Protein 5ELG (pdb70)

GO terms:
  GO:0004364 glutathione transferase activity (F, EXP)
  GO:0005739 mitochondrion (C, IDA)
  GO:0005777 peroxisome (C, IDA)
  GO:0005829 cytosol (C, IDA)
  GO:0009610 response to symbiotic fungus (P, IEP)
  GO:0009753 response to jasmonic acid (P, IEP)
  GO:0045174 glutathione dehydrogenase (ascorbate) activity (F, IDA)
  GO:0010043 response to zinc ion (P, IEP)
  GO:0010193 response to ozone (P, IEP)
  GO:0010731 protein glutathionylation (P, IDA)
  GO:0140547 acquisition of seed longevity (P, IGI)
  GO:0019852 L-ascorbic acid metabolic process (P, IGI)
  GO:0080151 positive regulation of salicylic acid mediated signaling pathway (P, IGI)
  GO:0070301 cellular response to hydrogen peroxide (P, IGI)
  GO:0005507 copper ion binding (F, HDA)
  GO:0048046 apoplast (C, HDA)
  GO:0000325 plant-type vacuole (C, HDA)
  GO:0005634 nucleus (C, HDA)
  GO:0005829 cytosol (C, HDA)
  GO:0005886 plasma membrane (C, HDA)

Solvent-accessible surface area: 10756 Å² total; per-residue (Å²): 131,17,36,0,0,0,19,3,3,61,80,16,72,117,77,44,2,8,16,14,82,2,8,34,0,2,0,5,0,30,40,11,103,32,124,42,141,76,54,62,2,48,60,106,107,72,45,118,110,0,68,102,46,0,123,136,5,113,18,5,0,0,52,12,109,128,54,57,28,52,76,7,89,68,0,14,33,49,0,42,144,111,72,78,115,68,92,8,158,13,60,93,148,34,54,82,29,14,75,86,1,42,47,27,0,9,82,18,3,92,22,161,80,119,140,74,41,9,77,125,39,0,48,70,39,0,72,58,1,9,64,18,19,124,75,79,128,37,72,19,1,36,10,123,172,17,6,31,9,0,1,25,6,0,0,40,0,7,7,1,80,11,0,0,32,99,58,75,110,32,80,6,44,137,89,14,70,70,0,40,91,4,8,148,39,0,32,68,31,120,8,0,95,149,4,71,7,78,93,119,21,0,46,30,2,29,54,87,113,30,97,145

Nearest PDB structures (foldseek):
  5elg-assembly1_A  TM=1.005E+00  e=3.131E-38  Arabidopsis thaliana
  5d9x-assembly1_A  TM=9.791E-01  e=3.674E-27  Oryza sativa Japonica Group
  5evo-assembly1_A  TM=9.731E-01  e=2.153E-27  Cenchrus americanus
  5d9v-assembly1_A  TM=9.770E-01  e=1.128E-26  Oryza sativa Japonica Group
  5lol-assembly1_A  TM=9.601E-01  e=7.763E-27  Arabidopsis thaliana

InterPro domains:
  IPR004045 Glutathione S-transferase, N-terminal [PF13409] (20-82)
  IPR004045 Glutathione S-transferase, N-terminal [PS50404] (10-88)
  IPR010987 Glutathione S-transferase, C-terminal-like [PS50405] (66-213)
  IPR036249 Thioredoxin-like superfamily [SSF52833] (18-87)
  IPR036282 Glutathione S-transferase, C-terminal domain superfamily [SSF47616] (83-211)
  IPR040079 Glutathione transferase family [SFLDS00019] (19-187)
  IPR044627 Dehydroascorbate reductases DHAR1/2/3/4 [PTHR44420] (1-210)

Foldseek 3Di:
DKEKEAEAFQVGQVHHFQDLLQQLLLLLCVLLPHDYHYDHAHLVDGDPVQCVQVVVSDDIWMQDPNHIHDDSVVSSVVCCVVRVPPHQAAPPVQLCQLVCLLVLLLCVLQDPDPVPCSVVVNLVSLVSNLVQQVPDADPHSRHDDHHSSLSSCLSSVVLSALSCCVRPVDDDDVVSVSVVSSNVVSCPPPSNVVRDDPSVRSCSVCVVPNHD

CATH classification: 3.40.30.10 (+1 more: 1.20.1050.10)

B-factor: mean 44.18, std 11.39, range [28.19, 95.03]

Radius of gyration: 17.22 Å; Cα contacts (8 Å, |Δi|>4): 314; chains: 1; bounding box: 42×50×27 Å

Structure (mmCIF, N/CA/C/O backbone):
data_5ELG
#
_entry.id   5ELG
#
_cell.length_a   63.920
_cell.length_b   63.920
_cell.length_c   266.260
_cell.angle_alpha   90.00
_cell.angle_beta   90.00
_cell.angle_gamma   120.00
#
_symmetry.space_group_name_H-M   'P 65 2 2'
#
loop_
_entity.id
_entity.type
_entity.pdbx_description
1 polymer 'Glutathione S-transferase DHAR1, mitochondrial'
2 non-polymer GLYCEROL
3 non-polymer GLUTATHIONE
4 water water
#
loop_
_atom_site.group_PDB
_atom_site.id
_atom_site.type_symbol
_atom_site.label_atom_id
_atom_site.label_alt_id
_atom_site.label_comp_id
_atom_site.label_asym_id
_atom_site.label_entity_id
_atom_site.label_seq_id
_atom_site.pdbx_PDB_ins_code
_atom_site.Cartn_x
_atom_site.Cartn_y
_atom_site.Cartn_z
_atom_site.occupancy
_atom_site.B_iso_or_equiv
_atom_site.auth_seq_id
_atom_site.auth_comp_id
_atom_site.auth_asym_id
_atom_site.auth_atom_id
_atom_site.pdbx_PDB_model_num
ATOM 1 N N . ALA A 1 2 ? -31.589 -6.978 -12.364 1.00 68.85 2 ALA A N 1
ATOM 2 C CA . ALA A 1 2 ? -30.930 -6.517 -11.090 1.00 62.80 2 ALA A CA 1
ATOM 3 C C . ALA A 1 2 ? -30.246 -5.173 -11.366 1.00 52.34 2 ALA A C 1
ATOM 4 O O . ALA A 1 2 ? -29.171 -5.146 -11.963 1.00 54.74 2 ALA A O 1
ATOM 6 N N . LEU A 1 3 ? -30.867 -4.070 -10.967 1.00 50.21 3 LEU A N 1
ATOM 7 C CA . LEU A 1 3 ? -30.357 -2.731 -11.389 1.00 46.53 3 LEU A CA 1
ATOM 8 C C . LEU A 1 3 ? -29.099 -2.437 -10.612 1.00 47.27 3 LEU A C 1
ATOM 9 O O . LEU A 1 3 ? -28.999 -2.804 -9.437 1.00 45.16 3 LEU A O 1
ATOM 14 N N . GLU A 1 4 ? -28.127 -1.817 -11.265 1.00 41.69 4 GLU A N 1
ATOM 15 C CA . GLU A 1 4 ? -26.907 -1.432 -10.615 1.00 42.05 4 GLU A CA 1
ATOM 16 C C . GLU A 1 4 ? -26.572 -0.015 -11.101 1.00 42.48 4 GLU A C 1
ATOM 17 O O . GLU A 1 4 ? -26.840 0.332 -12.270 1.00 42.29 4 GLU A O 1
ATOM 23 N N . ILE A 1 5 ? -26.000 0.784 -10.221 1.00 39.39 5 ILE A N 1
ATOM 24 C CA . ILE A 1 5 ? -25.647 2.161 -10.582 1.00 39.35 5 ILE A CA 1
ATOM 25 C C . ILE A 1 5 ? -24.233 2.480 -10.125 1.00 40.80 5 ILE A C 1
ATOM 26 O O . ILE A 1 5 ? -23.878 2.208 -8.982 1.00 40.98 5 ILE A O 1
ATOM 31 N N . CYS A 1 6 ? -23.416 3.037 -11.033 1.00 40.66 6 CYS A N 1
ATOM 32 C CA . CYS A 1 6 ? -22.102 3.530 -10.650 1.00 41.47 6 CYS A CA 1
ATOM 33 C C . CYS A 1 6 ? -22.232 5.050 -10.323 1.00 38.02 6 CYS A C 1
ATOM 34 O O . CYS A 1 6 ? -22.791 5.790 -11.119 1.00 36.96 6 CYS A O 1
ATOM 37 N N . VAL A 1 7 ? -21.701 5.455 -9.173 1.00 37.94 7 VAL A N 1
ATOM 38 C CA . VAL A 1 7 ? -21.729 6.812 -8.710 1.00 39.38 7 VAL A CA 1
ATOM 39 C C . VAL A 1 7 ? -20.345 7.237 -8.229 1.00 39.09 7 VAL A C 1
ATOM 40 O O . VAL A 1 7 ? -19.439 6.420 -8.116 1.00 39.62 7 VAL A O 1
ATOM 44 N N . LYS A 1 8 ? -20.172 8.525 -7.974 1.00 37.56 8 LYS A N 1
ATOM 45 C CA . LYS A 1 8 ? -18.862 9.018 -7.505 1.00 37.74 8 LYS A CA 1
ATOM 46 C C . LYS A 1 8 ? -18.614 8.665 -6.054 1.00 39.77 8 LYS A C 1
ATOM 47 O O . LYS A 1 8 ? -19.469 8.951 -5.221 1.00 37.98 8 LYS A O 1
ATOM 53 N N . ALA A 1 9 ? -17.451 8.060 -5.745 1.00 37.01 9 ALA A N 1
ATOM 54 C CA . ALA A 1 9 ? -17.033 7.873 -4.339 1.00 39.80 9 ALA A CA 1
ATOM 55 C C . ALA A 1 9 ? -16.538 9.188 -3.768 1.00 39.85 9 ALA A C 1
ATOM 56 O O . ALA A 1 9 ? -16.052 10.033 -4.494 1.00 40.14 9 ALA A O 1
ATOM 58 N N . ALA A 1 10 ? -16.632 9.332 -2.455 1.00 39.06 10 ALA A N 1
ATOM 59 C CA . ALA A 1 10 ? -16.200 10.550 -1.787 1.00 39.97 10 ALA A CA 1
ATOM 60 C C . ALA A 1 10 ? -14.689 10.793 -1.856 1.00 41.96 10 ALA A C 1
ATOM 61 O O . ALA A 1 10 ? -13.888 9.867 -1.678 1.00 41.39 10 ALA A O 1
ATOM 63 N N . VAL A 1 11 ? -14.325 12.053 -2.101 1.00 40.74 11 VAL A N 1
ATOM 64 C CA . VAL A 1 11 ? -12.928 12.455 -2.198 1.00 42.33 11 VAL A CA 1
ATOM 65 C C . VAL A 1 11 ? -12.366 12.319 -0.802 1.00 45.86 11 VAL A C 1
ATOM 66 O O . VAL A 1 11 ? -12.898 12.883 0.159 1.00 42.36 11 VAL A O 1
ATOM 70 N N . GLY A 1 12 ? -11.325 11.493 -0.673 1.00 46.74 12 GLY A N 1
ATOM 71 C CA . GLY A 1 12 ? -10.724 11.266 0.622 1.00 49.86 12 GLY A CA 1
ATOM 72 C C . GLY A 1 12 ? -11.345 10.122 1.399 1.00 52.12 12 GLY A C 1
ATOM 73 O O . GLY A 1 12 ? -10.808 9.737 2.427 1.00 50.95 12 GLY A O 1
ATOM 74 N N . ALA A 1 13 ? -12.420 9.513 0.900 1.00 49.01 13 ALA A N 1
ATOM 75 C CA . ALA A 1 13 ? -13.074 8.420 1.623 1.00 51.56 13 ALA A CA 1
ATOM 76 C C . ALA A 1 13 ? -13.830 7.568 0.634 1.00 50.84 13 ALA A C 1
ATOM 77 O O . ALA A 1 13 ? -15.057 7.667 0.538 1.00 50.49 13 ALA A O 1
ATOM 79 N N . PRO A 1 14 ? -13.110 6.726 -0.117 1.00 50.47 14 PRO A N 1
ATOM 80 C CA . PRO A 1 14 ? -13.746 6.077 -1.270 1.00 50.69 14 PRO A CA 1
ATOM 81 C C . PRO A 1 14 ? -14.755 4.957 -0.930 1.00 50.06 14 PRO A C 1
ATOM 82 O O . PRO A 1 14 ? -15.359 4.404 -1.830 1.00 50.64 14 PRO A O 1
ATOM 86 N N . ASP A 1 15 ? -14.931 4.649 0.352 1.00 47.79 15 ASP A N 1
ATOM 87 C CA . ASP A 1 15 ? -15.985 3.747 0.797 1.00 49.84 15 ASP A CA 1
ATOM 88 C C . ASP A 1 15 ? -17.268 4.483 1.222 1.00 49.01 15 ASP A C 1
ATOM 89 O O . ASP A 1 15 ? -18.203 3.842 1.670 1.00 47.80 15 ASP A O 1
ATOM 94 N N . HIS A 1 16 ? -17.318 5.801 1.010 1.00 46.50 16 HIS A N 1
ATOM 95 C CA . HIS A 1 16 ? -18.499 6.627 1.259 1.00 46.01 16 HIS A CA 1
ATOM 96 C C . HIS A 1 16 ? -19.006 7.260 -0.036 1.00 44.51 16 HIS A C 1
ATOM 97 O O . HIS A 1 16 ? -18.242 7.462 -0.985 1.00 42.07 16 HIS A O 1
ATOM 104 N N . LEU A 1 17 ? -20.288 7.597 -0.054 1.00 41.46 17 LEU A N 1
ATOM 105 C CA . LEU A 1 17 ? -20.927 8.256 -1.195 1.00 41.00 17 LEU A CA 1
ATOM 106 C C . LEU A 1 17 ? -20.351 9.661 -1.412 1.00 40.41 17 LEU A C 1
ATOM 107 O O . LEU A 1 17 ? -20.224 10.456 -0.471 1.00 38.47 17 LEU A O 1
ATOM 112 N N . GLY A 1 18 ? -19.912 9.913 -2.640 1.00 36.62 18 GLY A N 1
ATOM 113 C CA . GLY A 1 18 ? -19.335 11.204 -3.009 1.00 37.19 18 GLY A CA 1
ATOM 114 C C . GLY A 1 18 ? -20.353 12.215 -3.457 1.00 36.63 18 GLY A C 1
ATOM 115 O O . GLY A 1 18 ? -21.539 12.047 -3.202 1.00 36.59 18 GLY A O 1
ATOM 116 N N . ASP A 1 19 ? -19.886 13.251 -4.143 1.00 36.06 19 ASP A N 1
ATOM 117 C CA . ASP A 1 19 ? -20.674 14.472 -4.321 1.00 37.58 19 ASP A CA 1
ATOM 118 C C . ASP A 1 19 ? -21.089 14.779 -5.760 1.00 38.62 19 ASP A C 1
ATOM 119 O O . ASP A 1 19 ? -21.082 15.924 -6.187 1.00 40.06 19 ASP A O 1
ATOM 124 N N . CYS A 1 20 ? -21.395 13.767 -6.530 1.00 36.08 20 CYS A N 1
ATOM 125 C CA . CYS A 1 20 ? -21.796 13.998 -7.934 1.00 33.61 20 CYS A CA 1
ATOM 126 C C . CYS A 1 20 ? -23.298 14.294 -7.906 1.00 32.84 20 CYS A C 1
ATOM 127 O O . CYS A 1 20 ? -24.099 13.437 -7.503 1.00 34.67 20 CYS A O 1
ATOM 130 N N . PRO A 1 21 ? -23.700 15.497 -8.359 1.00 33.67 21 PRO A N 1
ATOM 131 C CA . PRO A 1 21 ? -25.128 15.818 -8.341 1.00 32.22 21 PRO A CA 1
ATOM 132 C C . PRO A 1 21 ? -25.950 15.087 -9.401 1.00 32.61 21 PRO A C 1
ATOM 133 O O . PRO A 1 21 ? -27.170 14.930 -9.250 1.00 32.21 21 PRO A O 1
ATOM 137 N N . PHE A 1 22 ? -25.291 14.614 -10.442 1.00 30.82 22 PHE A N 1
ATOM 138 C CA . PHE A 1 22 ? -25.927 13.845 -11.498 1.00 30.15 22 PHE A CA 1
ATOM 139 C C . PHE A 1 22 ? -26.215 12.436 -11.039 1.00 31.63 22 PHE A C 1
ATOM 140 O O . PHE A 1 22 ? -27.272 11.871 -11.339 1.00 32.31 22 PHE A O 1
ATOM 148 N N . SER A 1 23 ? -25.292 11.888 -10.253 1.00 31.58 23 SER A N 1
ATOM 149 C CA . SER A 1 23 ? -25.477 10.619 -9.603 1.00 33.94 23 SER A CA 1
ATOM 150 C C . SER A 1 23 ? -26.639 10.716 -8.605 1.00 33.39 23 SER A C 1
ATOM 151 O O . SER A 1 23 ? -27.533 9.831 -8.570 1.00 34.71 23 SER A O 1
ATOM 154 N N . GLN A 1 24 ? -26.673 11.815 -7.845 1.00 30.95 24 GLN A N 1
ATOM 155 C CA . GLN A 1 24 ? -27.757 11.942 -6.891 1.00 31.50 24 GLN A CA 1
ATOM 156 C C . GLN A 1 24 ? -29.105 12.044 -7.609 1.00 30.96 24 GLN A C 1
ATOM 157 O O . GLN A 1 24 ? -30.120 11.523 -7.110 1.00 31.76 24 GLN A O 1
ATOM 163 N N . ARG A 1 25 ? -29.147 12.730 -8.749 1.00 29.25 25 ARG A N 1
ATOM 164 C CA . ARG A 1 25 ? -30.443 12.833 -9.497 1.00 30.28 25 ARG A CA 1
ATOM 165 C C . ARG A 1 25 ? -30.920 11.427 -9.830 1.00 31.59 25 ARG A C 1
ATOM 166 O O . ARG A 1 25 ? -32.123 11.110 -9.751 1.00 31.49 25 ARG A O 1
ATOM 174 N N . ALA A 1 26 ? -29.990 10.581 -10.290 1.00 31.79 26 ALA A N 1
ATOM 175 C CA . ALA A 1 26 ? -30.360 9.190 -10.598 1.00 31.49 26 ALA A CA 1
ATOM 176 C C . ALA A 1 26 ? -30.799 8.413 -9.337 1.00 33.65 26 ALA A C 1
ATOM 177 O O . ALA A 1 26 ? -31.801 7.695 -9.373 1.00 31.06 26 ALA A O 1
ATOM 179 N N . LEU A 1 27 ? -30.084 8.574 -8.218 1.00 31.64 27 LEU A N 1
ATOM 180 C CA . LEU A 1 27 ? -30.431 7.855 -6.975 1.00 33.27 27 LEU A CA 1
ATOM 181 C C . LEU A 1 27 ? -31.812 8.277 -6.495 1.00 33.24 27 LEU A C 1
ATOM 182 O O . LEU A 1 27 ? -32.605 7.459 -6.067 1.00 33.15 27 LEU A O 1
ATOM 187 N N . LEU A 1 28 ? -32.099 9.583 -6.593 1.00 33.40 28 LEU A N 1
ATOM 188 C CA . LEU A 1 28 ? -33.390 10.132 -6.230 1.00 32.15 28 LEU A CA 1
ATOM 189 C C . LEU A 1 28 ? -34.494 9.537 -7.031 1.00 33.44 28 LEU A C 1
ATOM 190 O O . LEU A 1 28 ? -35.575 9.221 -6.483 1.00 34.65 28 LEU A O 1
ATOM 195 N N . THR A 1 29 ? -34.251 9.374 -8.322 1.00 31.62 29 THR A N 1
ATOM 196 C CA . THR A 1 29 ? -35.253 8.778 -9.180 1.00 32.77 29 THR A CA 1
ATOM 197 C C . THR A 1 29 ? -35.520 7.311 -8.813 1.00 32.23 29 THR A C 1
ATOM 198 O O . THR A 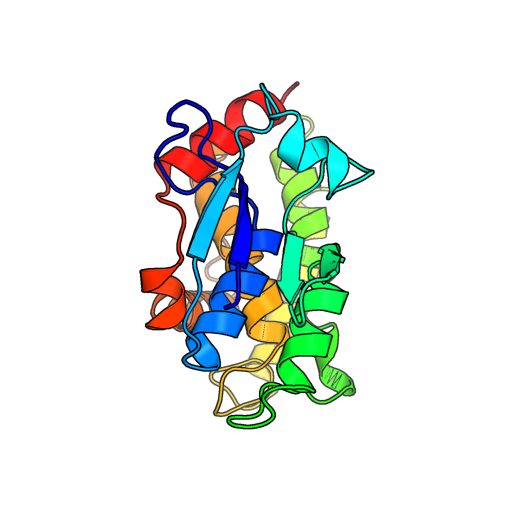1 29 ? -36.693 6.901 -8.734 1.00 34.86 29 THR A O 1
ATOM 202 N N . LEU A 1 30 ? -34.441 6.543 -8.566 1.00 33.88 30 LEU A N 1
ATOM 203 C CA . LEU A 1 30 ? -34.535 5.131 -8.168 1.00 34.32 30 LEU A CA 1
ATOM 204 C C . LEU A 1 30 ? -35.334 5.038 -6.887 1.00 37.58 30 LEU A C 1
ATOM 205 O O . LEU A 1 30 ? -36.231 4.202 -6.769 1.00 38.16 30 LEU A O 1
ATOM 210 N N . GLU A 1 31 ? -35.086 5.955 -5.960 1.00 36.50 31 GLU A N 1
ATOM 211 C CA . GLU A 1 31 ? -35.785 5.934 -4.675 1.00 39.29 31 GLU A CA 1
ATOM 212 C C . GLU A 1 31 ? -37.227 6.369 -4.786 1.00 41.91 31 GLU A C 1
ATOM 213 O O . GLU A 1 31 ? -38.099 5.772 -4.105 1.00 41.21 31 GLU A O 1
ATOM 219 N N . GLU A 1 32 ? -37.510 7.426 -5.532 1.00 37.58 32 GLU A N 1
ATOM 220 C CA . GLU A 1 32 ? -38.903 7.847 -5.757 1.00 38.93 32 GLU A CA 1
ATOM 221 C C . GLU A 1 32 ? -39.718 6.789 -6.523 1.00 41.56 32 GLU A C 1
ATOM 222 O O . GLU A 1 32 ? -40.939 6.725 -6.369 1.00 42.59 32 GLU A O 1
ATOM 228 N N . LYS A 1 33 ? -39.051 5.916 -7.289 1.00 39.31 33 LYS A N 1
ATOM 229 C CA . LYS A 1 33 ? -39.743 4.809 -7.929 1.00 42.46 33 LYS A CA 1
ATOM 230 C C . LYS A 1 33 ? -39.787 3.557 -7.016 1.00 43.37 33 LYS A C 1
ATOM 231 O O . LYS A 1 33 ? -40.346 2.532 -7.425 1.00 43.07 33 LYS A O 1
ATOM 237 N N . SER A 1 34 ? -39.233 3.636 -5.808 1.00 40.89 34 SER A N 1
ATOM 238 C CA . SER A 1 34 ? -39.070 2.490 -4.872 1.00 43.66 34 SER A CA 1
ATOM 239 C C . SER A 1 34 ? -38.397 1.240 -5.464 1.00 44.23 34 SER A C 1
ATOM 240 O O . SER A 1 34 ? -38.849 0.082 -5.258 1.00 42.64 34 SER A O 1
ATOM 243 N N . LEU A 1 35 ? -37.311 1.436 -6.203 1.00 40.22 35 LEU A N 1
ATOM 244 C CA . LEU A 1 35 ? -36.648 0.334 -6.890 1.00 41.97 35 LEU A CA 1
ATOM 245 C C . LEU A 1 35 ? -35.480 -0.202 -6.073 1.00 45.93 35 LEU A C 1
ATOM 246 O O . LEU A 1 35 ? -34.876 0.502 -5.274 1.00 43.90 35 LEU A O 1
ATOM 251 N N . THR A 1 36 ? -35.137 -1.447 -6.318 1.00 46.83 36 THR A N 1
ATOM 252 C CA . THR A 1 36 ? -34.007 -2.071 -5.646 1.00 49.85 36 THR A CA 1
ATOM 253 C C . THR A 1 36 ? -32.811 -1.971 -6.550 1.00 48.40 36 THR A C 1
ATOM 254 O O . THR A 1 36 ? -32.905 -2.280 -7.748 1.00 46.23 36 THR A O 1
ATOM 258 N N . TYR A 1 37 ? -31.668 -1.640 -5.988 1.00 45.46 37 TYR A N 1
ATOM 259 C CA . TYR A 1 37 ? -30.469 -1.542 -6.810 1.00 44.90 37 TYR A CA 1
ATOM 260 C C . TYR A 1 37 ? -29.221 -1.671 -5.993 1.00 46.27 37 TYR A C 1
ATOM 261 O O . TYR A 1 37 ? -29.256 -1.468 -4.787 1.00 45.63 37 TYR A O 1
ATOM 270 N N . LYS A 1 38 ? -28.128 -2.011 -6.680 1.00 44.72 38 LYS A N 1
ATOM 271 C CA . LYS A 1 38 ? -26.797 -2.071 -6.102 1.00 49.33 38 LYS A CA 1
ATOM 272 C C . LYS A 1 38 ? -26.052 -0.816 -6.494 1.00 46.11 38 LYS A C 1
ATOM 273 O O . LYS A 1 38 ? -26.120 -0.399 -7.635 1.00 45.15 38 LYS A O 1
ATOM 279 N N . ILE A 1 39 ? -25.252 -0.296 -5.586 1.00 45.54 39 ILE A N 1
ATOM 280 C CA . ILE A 1 39 ? -24.434 0.876 -5.848 1.00 45.13 39 ILE A CA 1
ATOM 281 C C . ILE A 1 39 ? -22.956 0.477 -5.955 1.00 47.75 39 ILE A C 1
ATOM 282 O O . ILE A 1 39 ? -22.456 -0.289 -5.148 1.00 48.58 39 ILE A O 1
ATOM 287 N N . HIS A 1 40 ? -22.257 0.989 -6.949 1.00 43.10 40 HIS A N 1
ATOM 288 C CA . HIS A 1 40 ? -20.822 0.844 -7.028 1.00 44.37 40 HIS A CA 1
ATOM 289 C C . HIS A 1 40 ? -20.195 2.211 -6.830 1.00 44.10 40 HIS A C 1
ATOM 290 O O . HIS A 1 40 ? -20.493 3.126 -7.618 1.00 41.85 40 HIS A O 1
ATOM 297 N N . LEU A 1 41 ? -19.332 2.358 -5.813 1.00 42.11 41 LEU A N 1
ATOM 298 C CA . LEU A 1 41 ? -18.692 3.623 -5.549 1.00 43.66 41 LEU A CA 1
ATOM 299 C C . LEU A 1 41 ? -17.415 3.676 -6.364 1.00 46.98 41 LEU A C 1
ATOM 300 O O . LEU A 1 41 ? -16.501 2.879 -6.115 1.00 47.73 41 LEU A O 1
ATOM 305 N N . ILE A 1 42 ? -17.339 4.606 -7.307 1.00 43.08 42 ILE A N 1
ATOM 306 C CA . ILE A 1 42 ? -16.181 4.731 -8.201 1.00 44.22 42 ILE A CA 1
ATOM 307 C C . ILE A 1 42 ? -15.272 5.862 -7.723 1.00 45.10 42 ILE A C 1
ATOM 308 O O . ILE A 1 42 ? -15.705 7.020 -7.659 1.00 41.26 42 ILE A O 1
ATOM 313 N N . ASN A 1 43 ? -14.042 5.515 -7.380 1.00 42.46 43 ASN A N 1
ATOM 314 C CA . ASN A 1 43 ? -13.034 6.519 -7.049 1.00 44.85 43 ASN A CA 1
ATOM 315 C C . ASN A 1 43 ? -12.552 7.105 -8.356 1.00 46.20 43 ASN A C 1
ATOM 316 O O . ASN A 1 43 ? -11.838 6.423 -9.130 1.00 51.50 43 ASN A O 1
ATOM 321 N N . LEU A 1 44 ? -12.988 8.326 -8.630 1.00 46.25 44 LEU A N 1
ATOM 322 C CA . LEU A 1 44 ? -12.696 8.970 -9.916 1.00 44.19 44 LEU A CA 1
ATOM 323 C C . LEU A 1 44 ? -11.211 9.319 -10.074 1.00 45.72 44 LEU A C 1
ATOM 324 O O . LEU A 1 44 ? -10.774 9.499 -11.185 1.00 47.32 44 LEU A O 1
ATOM 329 N N . SER A 1 45 ? -10.452 9.380 -8.998 1.00 48.62 45 SER A N 1
ATOM 330 C CA . SER A 1 45 ? -9.001 9.600 -9.094 1.00 52.58 45 SER A CA 1
ATOM 331 C C . SER A 1 45 ? -8.208 8.294 -9.272 1.00 55.79 45 SER A C 1
ATOM 332 O O . SER A 1 45 ? -6.967 8.328 -9.371 1.00 55.78 45 SER A O 1
ATOM 335 N N . ASP A 1 46 ? -8.889 7.151 -9.265 1.00 53.99 46 ASP A N 1
ATOM 336 C CA . ASP A 1 46 ? -8.226 5.846 -9.516 1.00 57.68 46 ASP A CA 1
ATOM 337 C C . ASP A 1 46 ? -9.268 4.862 -10.083 1.00 54.45 46 ASP A C 1
ATOM 338 O O . ASP A 1 46 ? -9.705 3.914 -9.419 1.00 54.00 46 ASP A O 1
ATOM 343 N N . LYS A 1 47 ? -9.700 5.145 -11.305 1.00 51.31 47 LYS A N 1
ATOM 344 C CA . LYS A 1 47 ? -10.794 4.414 -11.902 1.00 51.55 47 LYS A CA 1
ATOM 345 C C . LYS A 1 47 ? -10.426 2.972 -12.186 1.00 53.97 47 LYS A C 1
ATOM 346 O O . LYS A 1 47 ? -9.391 2.719 -12.834 1.00 54.78 47 LYS A O 1
ATOM 352 N N . PRO A 1 48 ? -11.280 2.021 -11.725 1.00 57.53 48 PRO A N 1
ATOM 353 C CA . PRO A 1 48 ? -11.048 0.599 -11.962 1.00 56.95 48 PRO A CA 1
ATOM 354 C C . PRO A 1 48 ? -11.247 0.220 -13.408 1.00 57.45 48 PRO A C 1
ATOM 355 O O . PRO A 1 48 ? -12.086 0.793 -14.099 1.00 53.99 48 PRO A O 1
ATOM 359 N N . GLN A 1 49 ? -10.509 -0.784 -13.867 1.00 58.46 49 GLN A N 1
ATOM 360 C CA . GLN A 1 49 ? -10.597 -1.156 -15.271 1.00 60.36 49 GLN A CA 1
ATOM 361 C C . GLN A 1 49 ? -11.990 -1.616 -15.701 1.00 57.04 49 GLN A C 1
ATOM 362 O O . GLN A 1 49 ? -12.414 -1.343 -16.823 1.00 55.73 49 GLN A O 1
ATOM 368 N N . TRP A 1 50 ? -12.696 -2.346 -14.843 1.00 56.80 50 TRP A N 1
ATOM 369 C CA . TRP A 1 50 ? -13.992 -2.881 -15.274 1.00 56.68 50 TRP A CA 1
ATOM 370 C C . TRP A 1 50 ? -14.951 -1.729 -15.534 1.00 53.21 50 TRP A C 1
ATOM 371 O O . TRP A 1 50 ? -15.840 -1.821 -16.406 1.00 48.54 50 TRP A O 1
ATOM 382 N N . PHE A 1 51 ? -14.749 -0.627 -14.788 1.00 50.03 51 PHE A N 1
ATOM 383 C CA . PHE A 1 51 ? -15.593 0.557 -14.947 1.00 48.72 51 PHE A CA 1
ATOM 384 C C . PHE A 1 51 ? -15.257 1.294 -16.240 1.00 49.01 51 PHE A C 1
ATOM 385 O O . PHE A 1 51 ? -16.138 1.725 -16.973 1.00 45.45 51 PHE A O 1
ATOM 393 N N . LEU A 1 52 ? -13.981 1.443 -16.528 1.00 52.18 52 LEU A N 1
ATOM 394 C CA . LEU A 1 52 ? -13.592 2.084 -17.791 1.00 54.46 52 LEU A CA 1
ATOM 395 C C . LEU A 1 52 ? -14.126 1.303 -18.999 1.00 56.16 52 LEU A C 1
ATOM 396 O O . LEU A 1 52 ? -14.489 1.908 -20.013 1.00 55.59 52 LEU A O 1
ATOM 401 N N . ASP A 1 53 ? -14.190 -0.029 -18.871 1.00 58.25 53 ASP A N 1
ATOM 402 C CA . ASP A 1 53 ? -14.729 -0.890 -19.939 1.00 59.15 53 ASP A CA 1
ATOM 403 C C . ASP A 1 53 ? -16.206 -0.716 -20.198 1.00 59.81 53 ASP A C 1
ATOM 404 O O . ASP A 1 53 ? -16.656 -0.999 -21.292 1.00 58.04 53 ASP A O 1
ATOM 409 N N . ILE A 1 54 ? -16.965 -0.252 -19.209 1.00 57.06 54 ILE A N 1
ATOM 410 C CA . ILE A 1 54 ? -18.409 -0.010 -19.415 1.00 57.02 54 ILE A CA 1
ATOM 411 C C . ILE A 1 54 ? -18.832 1.477 -19.388 1.00 56.54 54 ILE A C 1
ATOM 412 O O . ILE A 1 54 ? -20.027 1.791 -19.569 1.00 57.32 54 ILE A O 1
ATOM 417 N N . SER A 1 55 ? -17.881 2.388 -19.147 1.00 54.85 55 SER A N 1
ATOM 418 C CA . SER A 1 55 ? -18.157 3.840 -19.194 1.00 54.23 55 SER A CA 1
ATOM 419 C C . SER A 1 55 ? -17.056 4.460 -20.024 1.00 53.80 55 SER A C 1
ATOM 420 O O . SER A 1 55 ? -15.975 4.787 -19.489 1.00 50.84 55 SER A O 1
ATOM 423 N N . PRO A 1 56 ? -17.305 4.591 -21.330 1.00 60.06 56 PRO A N 1
ATOM 424 C CA . PRO A 1 56 ? -16.247 4.884 -22.270 1.00 63.66 56 PRO A CA 1
ATOM 425 C C . PRO A 1 56 ? -15.597 6.254 -22.040 1.00 63.52 56 PRO A C 1
ATOM 426 O O . PRO A 1 56 ? -14.477 6.442 -22.459 1.00 61.27 56 PRO A O 1
ATOM 430 N N . GLN A 1 57 ? -16.299 7.196 -21.407 1.00 58.82 57 GLN A N 1
ATOM 431 C CA A GLN A 1 57 ? -15.768 8.523 -21.089 0.50 58.61 57 GLN A CA 1
ATOM 432 C CA B GLN A 1 57 ? -15.680 8.486 -21.111 0.50 57.78 57 GLN A CA 1
ATOM 433 C C . GLN A 1 57 ? -15.271 8.618 -19.647 1.00 54.42 57 GLN A C 1
ATOM 434 O O . GLN A 1 57 ? -14.870 9.673 -19.217 1.00 51.03 57 GLN A O 1
ATOM 445 N N . GLY A 1 58 ? -15.312 7.511 -18.907 1.00 51.33 58 GLY A N 1
ATOM 446 C CA . GLY A 1 58 ? -14.884 7.473 -17.520 1.00 50.14 58 GLY A CA 1
ATOM 447 C C . GLY A 1 58 ? -15.793 8.286 -16.579 1.00 46.06 58 GLY A C 1
ATOM 448 O O . GLY A 1 58 ? -15.353 8.674 -15.499 1.00 44.17 58 GLY A O 1
ATOM 449 N N . LYS A 1 59 ? -17.044 8.527 -16.992 1.00 42.55 59 LYS A N 1
ATOM 450 C CA . LYS A 1 59 ? -18.022 9.331 -16.214 1.00 42.95 59 LYS A CA 1
ATOM 451 C C . LYS A 1 59 ? -19.037 8.513 -15.412 1.00 41.61 59 LYS A C 1
ATOM 452 O O . LYS A 1 59 ? -19.383 7.398 -15.789 1.00 41.90 59 LYS A O 1
ATOM 458 N N . VAL A 1 60 ? -19.564 9.158 -14.366 1.00 38.73 60 VAL A N 1
ATOM 459 C CA . VAL A 1 60 ? -20.676 8.653 -13.587 1.00 36.04 60 VAL A CA 1
ATOM 460 C C . VAL A 1 60 ? -21.783 9.725 -13.643 1.00 35.14 60 VAL A C 1
ATOM 461 O O . VAL A 1 60 ? -21.483 10.898 -13.887 1.00 36.50 60 VAL A O 1
ATOM 465 N N . PRO A 1 61 ? -23.040 9.343 -13.537 1.00 33.06 61 PRO A N 1
ATOM 466 C CA . PRO A 1 61 ? -23.502 7.980 -13.300 1.00 33.46 61 PRO A CA 1
ATOM 467 C C . PRO A 1 61 ? -23.598 7.076 -14.487 1.00 34.01 61 PRO A C 1
ATOM 468 O O . PRO A 1 61 ? -23.669 7.521 -15.628 1.00 32.77 61 PRO A O 1
ATOM 472 N N . VAL A 1 62 ? -23.646 5.780 -14.185 1.00 36.64 62 VAL A N 1
ATOM 473 C CA . VAL A 1 62 ? -23.900 4.762 -15.195 1.00 36.71 62 VAL A CA 1
ATOM 474 C C . VAL A 1 62 ? -24.865 3.757 -14.589 1.00 37.02 62 VAL A C 1
ATOM 475 O O . VAL A 1 62 ? -24.625 3.291 -13.504 1.00 38.65 62 VAL A O 1
ATOM 479 N N . LEU A 1 63 ? -25.950 3.465 -15.293 1.00 35.77 63 LEU A N 1
ATOM 480 C CA . LEU A 1 63 ? -26.969 2.508 -14.842 1.00 40.79 63 LEU A CA 1
ATOM 481 C C . LEU A 1 63 ? -26.943 1.220 -15.653 1.00 41.89 63 LEU A C 1
ATOM 482 O O . LEU A 1 63 ? -26.992 1.252 -16.906 1.00 39.49 63 LEU A O 1
ATOM 487 N N . LYS A 1 64 ? -26.922 0.085 -14.943 1.00 42.86 64 LYS A N 1
ATOM 488 C CA . LYS A 1 64 ? -27.039 -1.225 -15.592 1.00 44.49 64 LYS A CA 1
ATOM 489 C C . LYS A 1 64 ? -28.499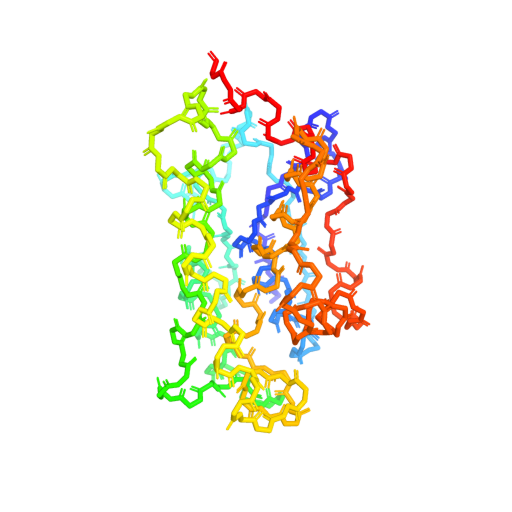 -1.605 -15.598 1.00 41.99 64 LYS A C 1
ATOM 490 O O . LYS A 1 64 ? -29.120 -1.810 -14.561 1.00 41.56 64 LYS A O 1
ATOM 496 N N . ILE A 1 65 ? -29.058 -1.698 -16.792 1.00 43.44 65 ILE A N 1
ATOM 497 C CA . ILE A 1 65 ? -30.438 -2.059 -16.927 1.00 46.01 65 ILE A CA 1
ATOM 498 C C . ILE A 1 65 ? -30.636 -2.973 -18.140 1.00 51.57 65 ILE A C 1
ATOM 499 O O . ILE A 1 65 ? -30.020 -2.751 -19.174 1.00 47.75 65 ILE A O 1
ATOM 504 N N . ASP A 1 66 ? -31.472 -4.010 -17.989 1.00 55.52 66 ASP A N 1
ATOM 505 C CA . ASP A 1 66 ? -31.619 -5.031 -19.034 1.00 62.17 66 ASP A CA 1
ATOM 506 C C . ASP A 1 66 ? -30.220 -5.406 -19.534 1.00 62.02 66 ASP A C 1
ATOM 507 O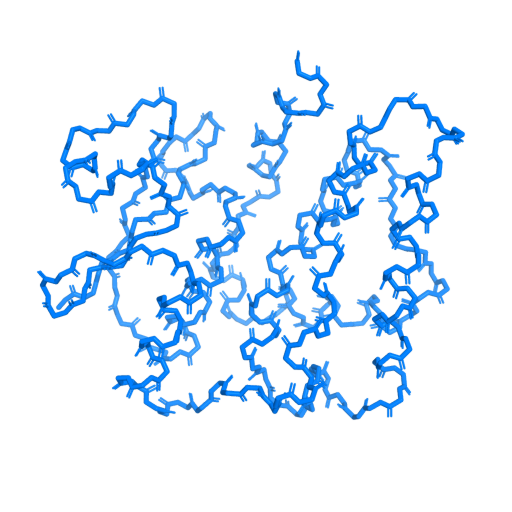 O . ASP A 1 66 ? -29.965 -5.450 -20.732 1.00 66.38 66 ASP A O 1
ATOM 512 N N . ASP A 1 67 ? -29.294 -5.601 -18.604 1.00 67.29 67 ASP A N 1
ATOM 513 C CA . ASP A 1 67 ? -27.928 -5.982 -18.934 1.00 71.35 67 ASP A CA 1
ATOM 514 C C . ASP A 1 67 ? -27.133 -5.078 -19.904 1.00 69.77 67 ASP A C 1
ATOM 515 O O . ASP A 1 67 ? -26.163 -5.544 -20.484 1.00 69.01 67 ASP A O 1
ATOM 520 N N . LYS A 1 68 ? -27.526 -3.808 -20.078 1.00 63.68 68 LYS A N 1
ATOM 521 C CA . LYS A 1 68 ? -26.723 -2.837 -20.813 1.00 55.94 68 LYS A CA 1
ATOM 522 C C . LYS A 1 68 ? -26.336 -1.790 -19.763 1.00 51.62 68 LYS A C 1
ATOM 523 O O . LYS A 1 68 ? -27.120 -1.502 -18.869 1.00 46.89 68 LYS A O 1
ATOM 525 N N . TRP A 1 69 ? -25.125 -1.259 -19.854 1.00 46.35 69 TRP A N 1
ATOM 526 C CA . TRP A 1 69 ? -24.720 -0.109 -19.043 1.00 45.62 69 TRP A CA 1
ATOM 527 C C . TRP A 1 69 ? -24.989 1.170 -19.835 1.00 45.51 69 TRP A C 1
ATOM 528 O O . TRP A 1 69 ? -24.520 1.318 -20.968 1.00 45.57 69 TRP A O 1
ATOM 539 N N . VAL A 1 70 ? -25.771 2.073 -19.249 1.00 41.33 70 VAL A N 1
ATOM 540 C CA . VAL A 1 70 ? -26.212 3.309 -19.881 1.00 39.76 70 VAL A CA 1
ATOM 541 C C . VAL A 1 70 ? -25.695 4.547 -19.113 1.00 39.83 70 VAL A C 1
ATOM 542 O O . VAL A 1 70 ? -25.927 4.677 -17.904 1.00 36.33 70 VAL A O 1
ATOM 546 N N . THR A 1 71 ? -24.974 5.433 -19.817 1.00 40.37 71 THR A N 1
ATOM 547 C CA . THR A 1 71 ? -24.489 6.685 -19.266 1.00 40.19 71 THR A CA 1
ATOM 548 C C . THR A 1 71 ? -25.505 7.812 -19.483 1.00 38.36 71 THR A C 1
ATOM 549 O O . THR A 1 71 ? -26.475 7.633 -20.267 1.00 37.22 71 THR A O 1
ATOM 553 N N . ASP A 1 72 ? -25.240 8.944 -18.788 1.00 36.00 72 ASP A N 1
ATOM 554 C CA . ASP A 1 72 ? -25.930 10.253 -18.926 1.00 36.59 72 ASP A CA 1
ATOM 555 C C . ASP A 1 72 ? -27.186 10.274 -18.042 1.00 34.14 72 ASP A C 1
ATOM 556 O O . ASP A 1 72 ? -28.162 9.574 -18.341 1.00 34.02 72 ASP A O 1
ATOM 561 N N . SER A 1 73 ? -27.153 11.061 -16.975 1.00 34.67 73 SER A N 1
ATOM 562 C CA . SER A 1 73 ? -28.249 11.064 -16.010 1.00 33.52 73 SER A CA 1
ATOM 563 C C . SER A 1 73 ? -29.543 11.472 -16.670 1.00 33.49 73 SER A C 1
ATOM 564 O O . SER A 1 73 ? -30.575 10.978 -16.250 1.00 34.07 73 SER A O 1
ATOM 567 N N . ASP A 1 74 ? -29.540 12.333 -17.706 1.00 31.62 74 ASP A N 1
ATOM 568 C CA . ASP A 1 74 ? -30.762 12.634 -18.438 1.00 34.49 74 ASP A CA 1
ATOM 569 C C . ASP A 1 74 ? -31.414 11.372 -19.060 1.00 34.66 74 ASP A C 1
ATOM 570 O O . ASP A 1 74 ? -32.630 11.177 -19.019 1.00 35.78 74 ASP A O 1
ATOM 575 N N . VAL A 1 75 ? -30.577 10.567 -19.715 1.00 31.96 75 VAL A N 1
ATOM 576 C CA . VAL A 1 75 ? -31.026 9.330 -20.345 1.00 31.07 75 VAL A CA 1
ATOM 577 C C . VAL A 1 75 ? -31.465 8.322 -19.274 1.00 30.37 75 VAL A C 1
ATOM 578 O O . VAL A 1 75 ? -32.512 7.663 -19.407 1.00 32.96 75 VAL A O 1
ATOM 582 N N . ILE A 1 76 ? -30.681 8.219 -18.201 1.00 32.37 76 ILE A N 1
ATOM 583 C CA . ILE A 1 76 ? -30.981 7.239 -17.145 1.00 32.40 76 ILE A CA 1
ATOM 584 C C . ILE A 1 76 ? -32.360 7.506 -16.548 1.00 32.80 76 ILE A C 1
ATOM 585 O O . ILE A 1 76 ? -33.183 6.594 -16.397 1.00 33.84 76 ILE A O 1
ATOM 590 N N . VAL A 1 77 ? -32.636 8.760 -16.198 1.00 31.28 77 VAL A N 1
ATOM 591 C CA . VAL A 1 77 ? -33.923 9.057 -15.600 1.00 33.40 77 VAL A CA 1
ATOM 592 C C . VAL A 1 77 ? -35.088 8.963 -16.560 1.00 34.00 77 VAL A C 1
ATOM 593 O O . VAL A 1 77 ? -36.195 8.590 -16.162 1.00 32.73 77 VAL A O 1
ATOM 597 N N . GLY A 1 78 ? -34.838 9.211 -17.844 1.00 33.65 78 GLY A N 1
ATOM 598 C CA . GLY A 1 78 ? -35.870 9.010 -18.838 1.00 34.21 78 GLY A CA 1
ATOM 599 C C . GLY A 1 78 ? -36.207 7.529 -19.037 1.00 33.65 78 GLY A C 1
ATOM 600 O O . GLY A 1 78 ? -37.403 7.159 -19.161 1.00 36.94 78 GLY A O 1
ATOM 601 N N . ILE A 1 79 ? -35.183 6.666 -19.055 1.00 33.30 79 ILE A N 1
ATOM 602 C CA . ILE A 1 79 ? -35.411 5.229 -19.235 1.00 33.44 79 ILE A CA 1
ATOM 603 C C . ILE A 1 79 ? -36.180 4.683 -18.004 1.00 34.22 79 ILE A C 1
ATOM 604 O O . ILE A 1 79 ? -37.137 3.936 -18.147 1.00 35.03 79 ILE A O 1
ATOM 609 N N . LEU A 1 80 ? -35.784 5.095 -16.814 1.00 34.16 80 LEU A N 1
ATOM 610 C CA . LEU A 1 80 ? -36.580 4.709 -15.606 1.00 35.10 80 LEU A CA 1
ATOM 611 C C . LEU A 1 80 ? -38.026 5.119 -15.622 1.00 37.59 80 LEU A C 1
ATOM 612 O O . LEU A 1 80 ? -38.914 4.336 -15.226 1.00 40.60 80 LEU A O 1
ATOM 617 N N . GLU A 1 81 ? -38.300 6.325 -16.099 1.00 36.83 81 GLU A N 1
ATOM 618 C CA . GLU A 1 81 ? -39.649 6.809 -16.234 1.00 39.12 81 GLU A CA 1
ATOM 619 C C . GLU A 1 81 ? -40.456 5.956 -17.208 1.00 38.91 81 GLU A C 1
ATOM 620 O O . GLU A 1 81 ? -41.629 5.695 -16.986 1.00 40.47 81 GLU A O 1
ATOM 626 N N . GLU A 1 82 ? -39.826 5.512 -18.293 1.00 40.96 82 GLU A N 1
ATOM 627 C CA . GLU A 1 82 ? -40.470 4.613 -19.258 1.00 41.43 82 GLU A CA 1
ATOM 628 C C . GLU A 1 82 ? -40.695 3.219 -18.783 1.00 44.12 82 GLU A C 1
ATOM 629 O O . GLU A 1 82 ? -41.740 2.652 -19.023 1.00 44.47 82 GLU A O 1
ATOM 635 N N A LYS A 1 83 ? -39.688 2.656 -18.131 0.50 43.14 83 LYS A N 1
ATOM 636 N N B LYS A 1 83 ? -39.682 2.642 -18.148 0.50 42.53 83 LYS A N 1
ATOM 637 C CA A LYS A 1 83 ? -39.723 1.273 -17.679 0.50 46.05 83 LYS A CA 1
ATOM 638 C CA B LYS A 1 83 ? -39.738 1.261 -17.678 0.50 44.66 83 LYS A CA 1
ATOM 639 C C A LYS A 1 83 ? -40.586 1.108 -16.426 0.50 45.87 83 LYS A C 1
ATOM 640 C C B LYS A 1 83 ? -40.600 1.109 -16.426 0.50 45.17 83 LYS A C 1
ATOM 641 O O A LYS A 1 83 ? -41.190 0.067 -16.233 0.50 47.74 83 LYS A O 1
ATOM 642 O O B LYS A 1 83 ? -41.209 0.071 -16.227 0.50 47.05 83 LYS A O 1
ATOM 653 N N . TYR A 1 84 ? -40.645 2.138 -15.584 1.00 42.98 84 TYR A N 1
ATOM 654 C CA . TYR A 1 84 ? -41.378 2.086 -14.306 1.00 41.56 84 TYR A CA 1
ATOM 655 C C . TYR A 1 84 ? -42.260 3.302 -14.187 1.00 41.58 84 TYR A C 1
ATOM 656 O O . TYR A 1 84 ? -41.927 4.236 -13.490 1.00 42.14 84 TYR A O 1
ATOM 665 N N . PRO A 1 85 ? -43.372 3.336 -14.919 1.00 43.76 85 PRO A N 1
ATOM 666 C CA . PRO A 1 85 ? -44.205 4.539 -15.062 1.00 42.59 85 PRO A CA 1
ATOM 667 C C . PRO A 1 85 ? -44.843 5.059 -13.788 1.00 45.23 85 PRO A C 1
ATOM 668 O O . PRO A 1 85 ? -45.135 6.251 -13.711 1.00 45.19 85 PRO A O 1
ATOM 672 N N . ASP A 1 86 ? -45.094 4.181 -12.822 1.00 45.63 86 ASP A N 1
ATOM 673 C CA . ASP A 1 86 ? -45.741 4.598 -11.570 1.00 46.28 86 ASP A CA 1
ATOM 674 C C . ASP A 1 86 ? -44.831 4.518 -10.377 1.00 43.26 86 ASP A C 1
ATOM 675 O O . ASP A 1 86 ? -44.127 3.538 -10.216 1.00 48.47 86 ASP A O 1
ATOM 680 N N . PRO A 1 87 ? -44.832 5.521 -9.522 1.00 43.87 87 PRO A N 1
ATOM 681 C CA . PRO A 1 87 ? -45.554 6.758 -9.691 1.00 45.44 87 PRO A CA 1
ATOM 682 C C . PRO A 1 87 ? -44.849 7.671 -10.715 1.00 44.33 87 PRO A C 1
ATOM 683 O O . PRO A 1 87 ? -43.632 7.633 -10.829 1.00 42.10 87 PRO A O 1
ATOM 687 N N . PRO A 1 88 ? -45.622 8.449 -11.458 1.00 44.59 88 PRO A N 1
ATOM 688 C CA . PRO A 1 88 ? -45.058 9.298 -12.494 1.00 43.75 88 PRO A CA 1
ATOM 689 C C . PRO A 1 88 ? -44.240 10.456 -11.949 1.00 41.37 88 PRO A C 1
ATOM 690 O O . PRO A 1 88 ? -44.596 11.071 -10.946 1.00 40.22 88 PRO A O 1
ATOM 694 N N . LEU A 1 89 ? -43.137 10.742 -12.630 1.00 37.07 89 LEU A N 1
ATOM 695 C CA . LEU A 1 89 ? -42.277 11.862 -12.291 1.00 36.29 89 LEU A CA 1
ATOM 696 C C . LEU A 1 89 ? -42.170 12.834 -13.449 1.00 35.79 89 LEU A C 1
ATOM 697 O O . LEU A 1 89 ? -41.349 13.730 -13.449 1.00 34.63 89 LEU A O 1
ATOM 702 N N . LYS A 1 90 ? -42.969 12.675 -14.490 1.00 38.67 90 LYS A N 1
ATOM 703 C CA . LYS A 1 90 ? -42.840 13.563 -15.634 1.00 41.24 90 LYS A CA 1
ATOM 704 C C . LYS A 1 90 ? -43.161 15.001 -15.197 1.00 39.21 90 LYS A C 1
ATOM 705 O O . LYS A 1 90 ? -44.108 15.199 -14.452 1.00 39.58 90 LYS A O 1
ATOM 711 N N . THR A 1 91 ? -42.339 15.968 -15.611 1.00 35.18 91 THR A N 1
ATOM 712 C CA . THR A 1 91 ? -42.581 17.390 -15.369 1.00 35.14 91 THR A CA 1
ATOM 713 C C . THR A 1 91 ? -43.209 17.962 -16.620 1.00 36.98 91 THR A C 1
ATOM 714 O O . THR A 1 91 ? -42.697 17.692 -17.735 1.00 36.00 91 THR A O 1
ATOM 718 N N . PRO A 1 92 ? -44.290 18.750 -16.482 1.00 37.38 92 PRO A N 1
ATOM 719 C CA . PRO A 1 92 ? -44.869 19.399 -17.672 1.00 39.58 92 PRO A CA 1
ATOM 720 C C . PRO A 1 92 ? -43.787 20.192 -18.414 1.00 40.82 92 PRO A C 1
ATOM 721 O O . PRO A 1 92 ? -42.890 20.846 -17.822 1.00 36.27 92 PRO A O 1
ATOM 725 N N . ALA A 1 93 ? -43.823 20.078 -19.736 1.00 38.65 93 ALA A N 1
ATOM 726 C CA . ALA A 1 93 ? -42.777 20.637 -20.547 1.00 37.96 93 ALA A CA 1
ATOM 727 C C . ALA A 1 93 ? -42.473 22.077 -20.257 1.00 36.00 93 ALA A C 1
ATOM 728 O O . ALA A 1 93 ? -41.321 22.501 -20.288 1.00 35.86 93 ALA A O 1
ATOM 730 N N . GLU A 1 94 ? -43.523 22.861 -19.994 1.00 36.88 94 GLU A N 1
ATOM 731 C CA . GLU A 1 94 ? -43.337 24.291 -19.751 1.00 37.25 94 GLU A CA 1
ATOM 732 C C . GLU A 1 94 ? -42.429 24.560 -18.550 1.00 35.89 94 GLU A C 1
ATOM 733 O O . GLU A 1 94 ? -41.846 25.615 -18.481 1.00 36.06 94 GLU A O 1
ATOM 739 N N . PHE A 1 95 ? -42.385 23.669 -17.577 1.00 34.15 95 PHE A N 1
ATOM 740 C CA . PHE A 1 95 ? -41.567 23.844 -16.397 1.00 32.54 95 PHE A CA 1
ATOM 741 C C . PHE A 1 95 ? -40.315 23.032 -16.323 1.00 32.93 95 PHE A C 1
ATOM 742 O O . PHE A 1 95 ? -39.598 23.092 -15.335 1.00 33.42 95 PHE A O 1
ATOM 750 N N . ALA A 1 96 ? -40.011 22.265 -17.358 1.00 34.18 96 ALA A N 1
ATOM 751 C CA . ALA A 1 96 ? -38.928 21.278 -17.229 1.00 34.78 96 ALA A CA 1
ATOM 752 C C . ALA A 1 96 ? -37.545 21.879 -17.198 1.00 36.34 96 ALA A C 1
ATOM 753 O O . ALA A 1 96 ? -36.585 21.202 -16.783 1.00 35.77 96 ALA A O 1
ATOM 755 N N . SER A 1 97 ? -37.405 23.142 -17.606 1.00 33.51 97 SER A N 1
ATOM 756 C CA . SER A 1 97 ? -36.099 23.831 -17.552 1.00 34.74 97 SER A CA 1
ATOM 757 C C . SER A 1 97 ? -36.001 24.906 -16.501 1.00 35.53 97 SER A C 1
ATOM 758 O O . SER A 1 97 ? -35.053 25.657 -16.463 1.00 32.76 97 SER A O 1
ATOM 761 N N . VAL A 1 98 ? -36.992 24.968 -15.585 1.00 34.48 98 VAL A N 1
ATOM 762 C CA . VAL A 1 98 ? -36.920 25.919 -14.513 1.00 32.71 98 VAL A CA 1
ATOM 763 C C . VAL A 1 98 ? -35.675 25.653 -13.646 1.00 30.59 98 VAL A C 1
ATOM 764 O O . VAL A 1 98 ? -35.344 24.498 -13.312 1.00 31.81 98 VAL A O 1
ATOM 768 N N . GLY A 1 99 ? -34.942 26.721 -13.366 1.00 32.50 99 GLY A N 1
ATOM 769 C CA . GLY A 1 99 ? -33.701 26.629 -12.597 1.00 33.15 99 GLY A CA 1
ATOM 770 C C . GLY A 1 99 ? -32.470 26.109 -13.303 1.00 33.56 99 GLY A C 1
ATOM 771 O O . GLY A 1 99 ? -31.468 25.857 -12.651 1.00 33.34 99 GLY A O 1
ATOM 772 N N . SER A 1 100 ? -32.534 25.958 -14.618 1.00 32.56 100 SER A N 1
ATOM 773 C CA . SER A 1 100 ? -31.534 25.148 -15.343 1.00 35.71 100 SER A CA 1
ATOM 774 C C . SER A 1 100 ? -30.163 25.811 -15.391 1.00 34.68 100 SER A C 1
ATOM 775 O O . SER A 1 100 ? -29.190 25.124 -15.657 1.00 37.22 100 SER A O 1
ATOM 778 N N . ASN A 1 101 ? -30.086 27.113 -15.186 1.00 33.13 101 ASN A N 1
ATOM 779 C CA . ASN A 1 101 ? -28.791 27.841 -15.238 1.00 36.72 101 ASN A CA 1
ATOM 780 C C . ASN A 1 101 ? -28.200 28.120 -13.868 1.00 37.03 101 ASN A C 1
ATOM 781 O O . ASN A 1 101 ? -27.127 28.719 -13.759 1.00 35.22 101 ASN A O 1
ATOM 786 N N . ILE A 1 102 ? -28.900 27.714 -12.811 1.00 32.36 102 ILE A N 1
ATOM 787 C CA . ILE A 1 102 ? -28.407 27.975 -11.470 1.00 32.70 102 ILE A CA 1
ATOM 788 C C . ILE A 1 102 ? -27.057 27.282 -11.223 1.00 30.90 102 ILE A C 1
ATOM 789 O O . ILE A 1 102 ? -26.149 27.901 -10.633 1.00 34.48 102 ILE A O 1
ATOM 794 N N . PHE A 1 103 ? -26.926 26.000 -11.553 1.00 32.15 103 PHE A N 1
ATOM 795 C CA . PHE A 1 103 ? -25.739 25.276 -11.170 1.00 33.17 103 PHE A CA 1
ATOM 796 C C . PHE A 1 103 ? -24.504 25.873 -11.860 1.00 33.68 103 PHE A C 1
ATOM 797 O O . PHE A 1 103 ? -23.441 26.005 -11.234 1.00 34.17 103 PHE A O 1
ATOM 805 N N . GLY A 1 104 ? -24.656 26.237 -13.114 1.00 34.84 104 GLY A N 1
ATOM 806 C CA . GLY A 1 104 ? -23.541 26.834 -13.866 1.00 36.90 104 GLY A CA 1
ATOM 807 C C . GLY A 1 104 ? -23.116 28.198 -13.333 1.00 36.66 104 GLY A C 1
ATOM 808 O O . GLY A 1 104 ? -21.913 28.456 -13.148 1.00 38.25 104 GLY A O 1
ATOM 809 N N . THR A 1 105 ? -24.072 29.084 -13.08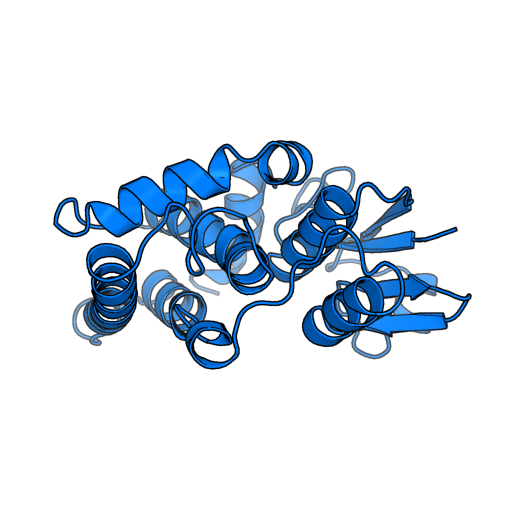7 1.00 33.64 105 THR A N 1
ATOM 810 C CA . THR A 1 105 ? -23.755 30.370 -12.453 1.00 33.32 105 THR A CA 1
ATOM 811 C C . THR A 1 105 ? -23.192 30.204 -11.046 1.00 35.30 105 THR A C 1
ATOM 812 O O . THR A 1 105 ? -22.346 31.002 -10.645 1.00 35.95 105 THR A O 1
ATOM 816 N N . PHE A 1 106 ? -23.719 29.233 -10.257 1.00 33.68 106 PHE A N 1
ATOM 817 C CA . PHE A 1 106 ? -23.132 28.936 -8.970 1.00 33.89 106 PHE A CA 1
ATOM 818 C C . PHE A 1 106 ? -21.644 28.575 -9.069 1.00 34.58 106 PHE A C 1
ATOM 819 O O . PHE A 1 106 ? -20.818 29.139 -8.318 1.00 36.45 106 PHE A O 1
ATOM 827 N N . GLY A 1 107 ? -21.286 27.684 -9.996 1.00 34.80 107 GLY A N 1
ATOM 828 C CA . GLY A 1 107 ? -19.889 27.215 -10.138 1.00 37.45 107 GLY A CA 1
ATOM 829 C C . GLY A 1 107 ? -19.018 28.399 -10.523 1.00 36.09 107 GLY A C 1
ATOM 830 O O . GLY A 1 107 ? -17.961 28.573 -9.982 1.00 35.87 107 GLY A O 1
ATOM 831 N N . THR A 1 108 ? -19.512 29.272 -11.393 1.00 40.61 108 THR A N 1
ATOM 832 C CA . THR A 1 108 ? -18.706 30.422 -11.858 1.00 40.95 108 THR A CA 1
ATOM 833 C C . THR A 1 108 ? -18.457 31.395 -10.691 1.00 43.97 108 THR A C 1
ATOM 834 O O . THR A 1 108 ? -17.335 31.886 -10.487 1.00 39.50 108 THR A O 1
ATOM 838 N N . PHE A 1 109 ? -19.470 31.618 -9.860 1.00 37.60 109 PHE A N 1
ATOM 839 C CA . PHE A 1 109 ? -19.322 32.485 -8.689 1.00 37.98 109 PHE A CA 1
ATOM 840 C C . PHE A 1 109 ? -18.451 31.857 -7.632 1.00 36.99 109 PHE A C 1
ATOM 841 O O . PHE A 1 109 ? -17.555 32.549 -7.050 1.00 38.69 109 PHE A O 1
ATOM 849 N N . LEU A 1 110 ? -18.587 30.540 -7.424 1.00 37.44 110 LEU A N 1
ATOM 850 C CA . LEU A 1 110 ? -17.781 29.864 -6.416 1.00 37.65 110 LEU A CA 1
ATOM 851 C C . LEU A 1 110 ? -16.279 30.015 -6.744 1.00 40.72 110 LEU A C 1
ATOM 852 O O . LEU A 1 110 ? -15.447 30.232 -5.875 1.00 41.31 110 LEU A O 1
ATOM 857 N N . LYS A 1 111 ? -15.976 29.852 -8.024 1.00 40.32 111 LYS A N 1
ATOM 858 C CA . LYS A 1 111 ? -14.580 29.944 -8.532 1.00 43.71 111 LYS A CA 1
ATOM 859 C C . LYS A 1 111 ? -14.066 31.334 -8.823 1.00 46.71 111 LYS A C 1
ATOM 860 O O . LYS A 1 111 ? -12.889 31.482 -9.213 1.00 48.83 111 LYS A O 1
ATOM 866 N N . SER A 1 112 ? -14.879 32.365 -8.641 1.00 47.39 112 SER A N 1
ATOM 867 C CA . SER A 1 112 ? -14.475 33.697 -9.014 1.00 52.28 112 SER A CA 1
ATOM 868 C C . SER A 1 112 ? -13.513 34.201 -7.986 1.00 56.67 112 SER A C 1
ATOM 869 O O . SER A 1 112 ? -13.683 33.957 -6.803 1.00 53.85 112 SER A O 1
ATOM 872 N N . LYS A 1 113 ? -12.499 34.908 -8.473 1.00 60.85 113 LYS A N 1
ATOM 873 C CA . LYS A 1 113 ? -11.552 35.572 -7.613 1.00 66.94 113 LYS A CA 1
ATOM 874 C C . LYS A 1 113 ? -11.751 37.095 -7.619 1.00 69.49 113 LYS A C 1
ATOM 875 O O . LYS A 1 113 ? -11.131 37.800 -6.818 1.00 79.95 113 LYS A O 1
ATOM 881 N N . ASP A 1 114 ? -12.566 37.588 -8.552 1.00 64.61 114 ASP A N 1
ATOM 882 C CA . ASP A 1 114 ? -12.673 39.011 -8.886 1.00 67.99 114 ASP A CA 1
ATOM 883 C C . ASP A 1 114 ? -14.111 39.424 -8.595 1.00 64.32 114 ASP A C 1
ATOM 884 O O . ASP A 1 114 ? -15.003 39.220 -9.418 1.00 58.96 114 ASP A O 1
ATOM 889 N N . SER A 1 115 ? -14.318 40.033 -7.433 1.00 65.40 115 SER A N 1
ATOM 890 C CA . SER A 1 115 ? -15.642 40.487 -7.018 1.00 68.15 115 SER A CA 1
ATOM 891 C C . SER A 1 115 ? -16.267 41.627 -7.846 1.00 67.29 115 SER A C 1
ATOM 892 O O . SER A 1 115 ? -17.349 42.071 -7.502 1.00 66.24 115 SER A O 1
ATOM 895 N N . ASN A 1 116 ? -15.629 42.058 -8.938 1.00 65.40 116 ASN A N 1
ATOM 896 C CA . ASN A 1 116 ? -16.252 42.960 -9.921 1.00 66.88 116 ASN A CA 1
ATOM 897 C C . ASN A 1 116 ? -16.524 42.300 -11.251 1.00 64.47 116 ASN A C 1
ATOM 898 O O . ASN A 1 116 ? -16.925 42.979 -12.202 1.00 66.94 116 ASN A O 1
ATOM 903 N N . ASP A 1 117 ? -16.316 40.987 -11.345 1.00 60.24 117 ASP A N 1
ATOM 904 C CA . ASP A 1 117 ? -16.549 40.296 -12.610 1.00 58.22 117 A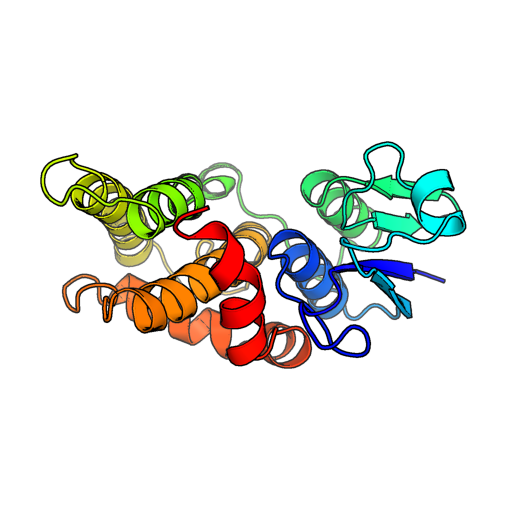SP A CA 1
ATOM 905 C C . ASP A 1 117 ? -18.023 39.973 -12.952 1.00 60.76 117 ASP A C 1
ATOM 906 O O . ASP A 1 117 ? -18.273 39.340 -13.976 1.00 60.26 117 ASP A O 1
ATOM 911 N N . GLY A 1 118 ? -18.977 40.374 -12.119 1.00 55.93 118 GLY A N 1
ATOM 912 C CA . GLY A 1 118 ? -20.403 40.118 -12.434 1.00 55.56 118 GLY A CA 1
ATOM 913 C C . GLY A 1 118 ? -20.940 38.713 -12.118 1.00 51.15 118 GLY A C 1
ATOM 914 O O . GLY A 1 118 ? -22.124 38.383 -12.433 1.00 45.70 118 GLY A O 1
ATOM 915 N N . SER A 1 119 ? -20.110 37.869 -11.512 1.00 46.28 119 SER A N 1
ATOM 916 C CA . SER A 1 119 ? -20.511 36.471 -11.360 1.00 45.57 119 SER A CA 1
ATOM 917 C C . SER A 1 119 ? -21.588 36.353 -10.287 1.00 42.79 119 SER A C 1
ATOM 918 O O . SER A 1 119 ? -22.505 35.516 -10.437 1.00 41.07 119 SER A O 1
ATOM 921 N N . GLU A 1 120 ? -21.459 37.125 -9.201 1.00 44.23 120 GLU A N 1
ATOM 922 C CA . GLU A 1 120 ? -22.491 37.123 -8.137 1.00 42.96 120 GLU A CA 1
ATOM 923 C C . GLU A 1 120 ? -23.825 37.556 -8.718 1.00 43.97 120 GLU A C 1
ATOM 924 O O . GLU A 1 120 ? -24.826 36.905 -8.472 1.00 40.13 120 GLU A O 1
ATOM 930 N N . HIS A 1 121 ? -23.840 38.676 -9.438 1.00 43.58 121 HIS A N 1
ATOM 931 C CA . HIS A 1 121 ? -25.039 39.141 -10.088 1.00 46.48 121 HIS A CA 1
ATOM 932 C C . HIS A 1 121 ? -25.654 38.112 -11.023 1.00 42.62 121 HIS A C 1
ATOM 933 O O . HIS A 1 121 ? -26.864 37.956 -11.017 1.00 42.00 121 HIS A O 1
ATOM 940 N N . ALA A 1 122 ? -24.844 37.397 -11.810 1.00 42.50 122 ALA A N 1
ATOM 941 C CA . ALA A 1 122 ? -25.384 36.404 -12.721 1.00 40.01 122 ALA A CA 1
ATOM 942 C C . ALA A 1 122 ? -26.079 35.260 -11.954 1.00 39.20 122 ALA A C 1
ATOM 943 O O . ALA A 1 122 ? -27.082 34.737 -12.382 1.00 37.94 122 ALA A O 1
ATOM 945 N N . LEU A 1 123 ? -25.528 34.880 -10.817 1.00 37.79 123 LEU A N 1
ATOM 946 C CA . LEU A 1 123 ? -26.214 33.883 -9.996 1.00 36.66 123 LEU A CA 1
ATOM 947 C C . LEU A 1 123 ? -27.492 34.451 -9.429 1.00 35.20 123 LEU A C 1
ATOM 948 O O . LEU A 1 123 ? -28.523 33.781 -9.428 1.00 35.45 123 LEU A O 1
ATOM 953 N N . LEU A 1 124 ? -27.463 35.672 -8.935 1.00 36.43 124 LEU A N 1
ATOM 954 C CA . LEU A 1 124 ? -28.651 36.254 -8.360 1.00 35.39 124 LEU A CA 1
ATOM 955 C C . LEU A 1 124 ? -29.762 36.413 -9.369 1.00 37.99 124 LEU A C 1
ATOM 956 O O . LEU A 1 124 ? -30.935 36.263 -9.033 1.00 35.12 124 LEU A O 1
ATOM 961 N N . VAL A 1 125 ? -29.413 36.672 -10.633 1.00 38.04 125 VAL A N 1
ATOM 962 C CA . VAL A 1 125 ? -30.408 36.690 -11.683 1.00 39.61 125 VAL A CA 1
ATOM 963 C C . VAL A 1 125 ? -31.123 35.332 -11.846 1.00 35.87 125 VAL A C 1
ATOM 964 O O . VAL A 1 125 ? -32.360 35.308 -12.009 1.00 37.00 125 VAL A O 1
ATOM 968 N N . GLU A 1 126 ? -30.370 34.215 -11.823 1.00 34.98 126 GLU A N 1
ATOM 969 C CA . GLU A 1 126 ? -30.958 32.912 -11.952 1.00 34.03 126 GLU A CA 1
ATOM 970 C C . GLU A 1 126 ? -31.823 32.575 -10.705 1.00 33.38 126 GLU A C 1
ATOM 971 O O . GLU A 1 126 ? -32.874 31.963 -10.838 1.00 33.68 126 GLU A O 1
ATOM 977 N N . LEU A 1 127 ? -31.330 32.913 -9.512 1.00 32.79 127 LEU A N 1
ATOM 978 C CA . LEU A 1 127 ? -32.134 32.721 -8.310 1.00 33.05 127 LEU A CA 1
ATOM 979 C C . LEU A 1 127 ? -33.431 33.511 -8.347 1.00 35.06 127 LEU A C 1
ATOM 980 O O . LEU A 1 127 ? -34.493 33.032 -7.908 1.00 34.22 127 LEU A O 1
ATOM 985 N N . GLU A 1 128 ? -33.383 34.746 -8.836 1.00 35.20 128 GLU A N 1
ATOM 986 C CA . GLU A 1 128 ? -34.582 35.565 -8.997 1.00 38.60 128 GLU A CA 1
ATOM 987 C C . GLU A 1 128 ? -35.560 34.931 -9.968 1.00 36.53 128 GLU A C 1
ATOM 988 O O . GLU A 1 128 ? -36.766 35.001 -9.746 1.00 36.73 128 GLU A O 1
ATOM 994 N N . ALA A 1 129 ? -35.073 34.285 -11.031 1.00 36.33 129 ALA A N 1
ATOM 995 C CA . ALA A 1 129 ? -35.975 33.622 -11.988 1.00 37.48 129 ALA A CA 1
ATOM 996 C C . ALA A 1 129 ? -36.692 32.466 -11.283 1.00 34.63 129 ALA A C 1
ATOM 997 O O . ALA A 1 129 ? -37.870 32.218 -11.497 1.00 35.13 129 ALA A O 1
ATOM 999 N N . LEU A 1 130 ? -35.965 31.747 -10.441 1.00 33.44 130 LEU A N 1
ATOM 1000 C CA . LEU A 1 130 ? -36.559 30.659 -9.688 1.00 32.14 130 LEU A CA 1
ATOM 1001 C C . LEU A 1 130 ? -37.589 31.203 -8.694 1.00 32.46 130 LEU A C 1
ATOM 1002 O O . LEU A 1 130 ? -38.689 30.709 -8.653 1.00 32.84 130 LEU A O 1
ATOM 1007 N N . GLU A 1 131 ? -37.232 32.254 -7.956 1.00 32.93 131 GLU A N 1
ATOM 1008 C CA . GLU A 1 131 ? -38.177 32.921 -7.033 1.00 34.97 131 GLU A CA 1
ATOM 1009 C C . GLU A 1 131 ? -39.431 33.355 -7.774 1.00 37.57 131 GLU A C 1
ATOM 1010 O O . GLU A 1 131 ? -40.563 33.160 -7.291 1.00 35.47 131 GLU A O 1
ATOM 1016 N N . ASN A 1 132 ? -39.259 33.927 -8.975 1.00 35.42 132 ASN A N 1
ATOM 1017 C CA . ASN A 1 132 ? -40.411 34.375 -9.734 1.00 38.21 132 ASN A CA 1
ATOM 1018 C C . ASN A 1 132 ? -41.331 33.251 -10.184 1.00 36.70 132 ASN A C 1
ATOM 1019 O O . ASN A 1 132 ? -42.547 33.422 -10.207 1.00 38.47 132 ASN A O 1
ATOM 1024 N N . HIS A 1 133 ? -40.782 32.104 -10.557 1.00 36.10 133 HIS A N 1
ATOM 1025 C CA . HIS A 1 133 ? -41.596 30.930 -10.824 1.00 34.95 133 HIS A CA 1
ATOM 1026 C C . HIS A 1 133 ? -42.320 30.460 -9.540 1.00 33.07 133 HIS A C 1
ATOM 1027 O O . HIS A 1 133 ? -43.522 30.223 -9.543 1.00 35.78 133 HIS A O 1
ATOM 1034 N N . LEU A 1 134 ? -41.573 30.313 -8.477 1.00 31.50 134 LEU A N 1
ATOM 1035 C CA . LEU A 1 134 ? -42.144 29.715 -7.241 1.00 33.70 134 LEU A CA 1
ATOM 1036 C C . LEU A 1 134 ? -43.217 30.601 -6.640 1.00 34.49 134 LEU A C 1
ATOM 1037 O O . LEU A 1 134 ? -44.178 30.077 -6.093 1.00 35.36 134 LEU A O 1
ATOM 1042 N N . LYS A 1 135 ? -43.091 31.918 -6.750 1.00 36.13 135 LYS A N 1
ATOM 1043 C CA . LYS A 1 135 ? -44.087 32.781 -6.090 1.00 38.68 135 LYS A CA 1
ATOM 1044 C C . LYS A 1 135 ? -45.377 32.880 -6.886 1.00 41.11 135 LYS A C 1
ATOM 1045 O O . LYS A 1 135 ? -46.362 33.337 -6.363 1.00 40.05 135 LYS A O 1
ATOM 1051 N N . SER A 1 136 ? -45.354 32.462 -8.160 1.00 36.40 136 SER A N 1
ATOM 1052 C CA . SER A 1 136 ? -46.494 32.605 -9.026 1.00 40.88 136 SER A CA 1
ATOM 1053 C C . SER A 1 136 ? -47.103 31.268 -9.505 1.00 39.06 136 SER A C 1
ATOM 1054 O O . SER A 1 136 ? -48.069 31.264 -10.291 1.00 40.29 136 SER A O 1
ATOM 1057 N N . HIS A 1 137 ? -46.635 30.154 -8.983 1.00 36.26 137 HIS A N 1
ATOM 1058 C CA . HIS A 1 137 ? -47.208 28.838 -9.301 1.00 37.74 137 HIS A CA 1
ATOM 1059 C C . HIS A 1 137 ? -47.403 28.043 -8.017 1.00 39.45 137 HIS A C 1
ATOM 1060 O O . HIS A 1 137 ? -46.625 28.189 -7.082 1.00 38.84 137 HIS A O 1
ATOM 1067 N N . ASP A 1 138 ? -48.393 27.164 -8.020 1.00 37.77 138 ASP A N 1
ATOM 1068 C CA . ASP A 1 138 ? -48.721 26.379 -6.830 1.00 39.34 138 ASP A CA 1
ATOM 1069 C C . ASP A 1 138 ? -47.630 25.372 -6.582 1.00 36.37 138 ASP A C 1
ATOM 1070 O O . ASP A 1 138 ? -46.995 24.851 -7.525 1.00 37.27 138 ASP A O 1
ATOM 1075 N N . GLY A 1 139 ? -47.342 25.142 -5.309 1.00 34.61 139 GLY A N 1
ATOM 1076 C CA . GLY A 1 139 ? -46.257 24.342 -4.844 1.00 33.10 139 GLY A CA 1
ATOM 1077 C C . GLY A 1 139 ? -46.716 23.104 -4.106 1.00 32.74 139 GLY A C 1
ATOM 1078 O O . GLY A 1 139 ? -47.864 22.719 -4.224 1.00 36.86 139 GLY A O 1
ATOM 1079 N N . PRO A 1 140 ? -45.864 22.516 -3.259 1.00 32.52 140 PRO A N 1
ATOM 1080 C CA . PRO A 1 140 ? -44.610 23.015 -2.859 1.00 31.87 140 PRO A CA 1
ATOM 1081 C C . PRO A 1 140 ? -43.462 22.767 -3.878 1.00 31.14 140 PRO A C 1
ATOM 1082 O O . PRO A 1 140 ? -42.380 23.284 -3.680 1.00 34.18 140 PRO A O 1
ATOM 1086 N N . PHE A 1 141 ? -43.710 21.969 -4.871 1.00 30.73 141 PHE A N 1
ATOM 1087 C CA . PHE A 1 141 ? -42.650 21.656 -5.900 1.00 31.67 141 PHE A CA 1
ATOM 1088 C C . PHE A 1 141 ? -42.846 22.535 -7.134 1.00 30.55 141 PHE A C 1
ATOM 1089 O O . PHE A 1 141 ? -43.849 23.235 -7.271 1.00 33.61 141 PHE A O 1
ATOM 1097 N N . ILE A 1 142 ? -41.930 22.432 -8.107 1.00 31.05 142 ILE A N 1
ATOM 1098 C CA . ILE A 1 142 ? -42.001 23.303 -9.256 1.00 28.97 142 ILE A CA 1
ATOM 1099 C C . ILE A 1 142 ? -43.312 23.122 -10.026 1.00 33.74 142 ILE A C 1
ATOM 1100 O O . ILE A 1 142 ? -43.924 24.106 -10.539 1.00 33.87 142 ILE A O 1
ATOM 1105 N N . ALA A 1 143 ? -43.770 21.870 -10.102 1.00 33.04 143 ALA A N 1
ATOM 1106 C CA . ALA A 1 143 ? -44.975 21.516 -10.797 1.00 36.01 143 ALA A CA 1
ATOM 1107 C C . ALA A 1 143 ? -46.130 21.131 -9.850 1.00 38.93 143 ALA A C 1
ATOM 1108 O O . ALA A 1 143 ? -47.039 20.420 -10.270 1.00 39.31 143 ALA A O 1
ATOM 1110 N N . GLY A 1 144 ? -46.112 21.645 -8.631 1.00 37.60 144 GLY A N 1
ATOM 1111 C CA . GLY A 1 144 ? -47.247 21.618 -7.753 1.00 37.63 144 GLY A CA 1
ATOM 1112 C C . GLY A 1 144 ? -47.108 20.671 -6.600 1.00 36.51 144 GLY A C 1
ATOM 1113 O O . GLY A 1 144 ? -46.103 20.652 -5.930 1.00 34.20 144 GLY A O 1
ATOM 1114 N N . GLU A 1 145 ? -48.166 19.886 -6.389 1.00 35.98 145 GLU A N 1
ATOM 1115 C CA . GLU A 1 145 ? -48.296 19.063 -5.214 1.00 37.37 145 GLU A CA 1
ATOM 1116 C C . GLU A 1 145 ? -47.231 18.005 -5.003 1.00 36.18 145 GLU A C 1
ATOM 1117 O O . GLU A 1 145 ? -46.839 17.738 -3.843 1.00 39.46 145 GLU A O 1
ATOM 1123 N N . ARG A 1 146 ? -46.819 17.355 -6.096 1.00 37.14 146 ARG A N 1
ATOM 1124 C CA . ARG A 1 146 ? -45.882 16.220 -6.031 1.00 38.51 146 ARG A CA 1
ATOM 1125 C C . ARG A 1 146 ? -44.530 16.507 -6.696 1.00 35.77 146 ARG A C 1
ATOM 1126 O O . ARG A 1 146 ? -44.460 17.233 -7.705 1.00 33.94 146 ARG A O 1
ATOM 1134 N N . VAL A 1 147 ? -43.482 15.942 -6.095 1.00 34.92 147 VAL A N 1
ATOM 1135 C CA . VAL A 1 147 ? -42.151 16.002 -6.680 1.00 34.25 147 VAL A CA 1
ATOM 1136 C C . VAL A 1 147 ? -42.164 15.419 -8.108 1.00 33.76 147 VAL A C 1
ATOM 1137 O O . VAL A 1 147 ? -42.903 14.457 -8.420 1.00 33.38 147 VAL A O 1
ATOM 1141 N N . SER A 1 148 ? -41.341 16.015 -8.979 1.00 32.61 148 SER A N 1
ATOM 1142 C CA . SER A 1 148 ? -41.221 15.547 -10.361 1.00 31.73 148 SER A CA 1
ATOM 1143 C C . SER A 1 148 ? -39.763 15.679 -10.806 1.00 31.14 148 SER A C 1
ATOM 1144 O O . SER A 1 148 ? -38.906 16.111 -10.006 1.00 30.36 148 SER A O 1
ATOM 1147 N N . ALA A 1 149 ? -39.506 15.219 -12.035 1.00 30.82 149 ALA A N 1
ATOM 1148 C CA . ALA A 1 149 ? -38.137 15.180 -12.583 1.00 29.90 149 ALA A CA 1
ATOM 1149 C C . ALA A 1 149 ? -37.345 16.473 -12.402 1.00 30.41 149 ALA A C 1
ATOM 1150 O O . ALA A 1 149 ? -36.158 16.417 -11.992 1.00 30.38 149 ALA A O 1
ATOM 1152 N N . VAL A 1 150 ? -37.937 17.637 -12.696 1.00 28.34 150 VAL A N 1
ATOM 1153 C CA . VAL A 1 150 ? -37.205 18.897 -12.545 1.00 29.96 150 VAL A CA 1
ATOM 1154 C C . VAL A 1 150 ? -36.700 19.136 -11.133 1.00 31.65 150 VAL A C 1
ATOM 1155 O O . VAL A 1 150 ? -35.561 19.575 -10.944 1.00 28.80 150 VAL A O 1
ATOM 1159 N N . ASP A 1 151 ? -37.507 18.759 -10.122 1.00 29.98 151 ASP A N 1
ATOM 1160 C CA . ASP A 1 151 ? -37.109 18.908 -8.736 1.00 29.91 151 ASP A CA 1
ATOM 1161 C C . ASP A 1 151 ? -35.939 17.965 -8.406 1.00 31.19 151 ASP A C 1
ATOM 1162 O O . ASP A 1 151 ? -35.021 18.349 -7.649 1.00 31.39 151 ASP A O 1
ATOM 1167 N N . LEU A 1 152 ? -35.932 16.768 -8.994 1.00 29.84 152 LEU A N 1
ATOM 1168 C CA . LEU A 1 152 ? -34.908 15.781 -8.723 1.00 29.61 152 LEU A CA 1
ATOM 1169 C C . LEU A 1 152 ? -33.598 16.107 -9.375 1.00 31.37 152 LEU A C 1
ATOM 1170 O O . LEU A 1 152 ? -32.495 15.704 -8.919 1.00 30.74 152 LEU A O 1
ATOM 1175 N N . SER A 1 153 ? -33.693 16.825 -10.474 1.00 30.44 153 SER A N 1
ATOM 1176 C CA . SER A 1 153 ? -32.496 17.386 -11.137 1.00 30.29 153 SER A CA 1
ATOM 1177 C C . SER A 1 153 ? -31.918 18.544 -10.377 1.00 31.96 153 SER A C 1
ATOM 1178 O O . SER A 1 153 ? -30.699 18.630 -10.139 1.00 32.51 153 SER A O 1
ATOM 1181 N N . LEU A 1 154 ? -32.778 19.426 -9.915 1.00 29.57 154 LEU A N 1
ATOM 1182 C CA . LEU A 1 154 ? -32.349 20.620 -9.202 1.00 32.72 154 LEU A CA 1
ATOM 1183 C C . LEU A 1 154 ? -31.924 20.420 -7.786 1.00 31.59 154 LEU A C 1
ATOM 1184 O O . LEU A 1 154 ? -30.990 21.082 -7.358 1.00 31.46 154 LEU A O 1
ATOM 1189 N N . ALA A 1 155 ? -32.566 19.530 -7.037 1.00 29.36 155 ALA A N 1
ATOM 1190 C CA . ALA A 1 155 ? -32.234 19.359 -5.635 1.00 31.80 155 ALA A CA 1
ATOM 1191 C C . ALA A 1 155 ? -30.732 19.135 -5.350 1.00 31.78 155 ALA A C 1
ATOM 1192 O O . ALA A 1 155 ? -30.175 19.825 -4.498 1.00 31.78 155 ALA A O 1
ATOM 1194 N N . PRO A 1 156 ? -30.074 18.230 -6.061 1.00 31.13 156 PRO A N 1
ATOM 1195 C CA . PRO A 1 156 ? -28.660 17.981 -5.742 1.00 32.36 156 PRO A CA 1
ATOM 1196 C C . PRO A 1 156 ? -27.819 19.220 -6.043 1.00 30.60 156 PRO A C 1
ATOM 1197 O O . PRO A 1 156 ? -26.837 19.497 -5.335 1.00 32.03 156 PRO A O 1
ATOM 1201 N N . LYS A 1 157 ? -28.236 19.985 -7.036 1.00 29.62 157 LYS A N 1
ATOM 1202 C CA . LYS A 1 157 ? -27.517 21.186 -7.470 1.00 29.07 157 LYS A CA 1
ATOM 1203 C C . LYS A 1 157 ? -27.684 22.352 -6.497 1.00 30.70 157 LYS A C 1
ATOM 1204 O O . LYS A 1 157 ? -26.697 23.047 -6.136 1.00 30.19 157 LYS A O 1
ATOM 1210 N N . LEU A 1 158 ? -28.896 22.520 -5.991 1.00 28.19 158 LEU A N 1
ATOM 1211 C CA . LEU A 1 158 ? -29.151 23.465 -4.961 1.00 28.42 158 LEU A CA 1
ATOM 1212 C C . LEU A 1 158 ? -28.482 23.100 -3.645 1.00 29.88 158 LEU A C 1
ATOM 1213 O O . LEU A 1 158 ? -28.073 24.010 -2.864 1.00 30.21 158 LEU A O 1
ATOM 1218 N N . TYR A 1 159 ? -28.318 21.809 -3.388 1.00 29.93 159 TYR A N 1
ATOM 1219 C CA . TYR A 1 159 ? -27.591 21.381 -2.179 1.00 31.89 159 TYR A CA 1
ATOM 1220 C C . TYR A 1 159 ? -26.116 21.776 -2.271 1.00 31.56 159 TYR A C 1
ATOM 1221 O O . TYR A 1 159 ? -25.542 22.307 -1.308 1.00 31.94 159 TYR A O 1
ATOM 1230 N N . HIS A 1 160 ? -25.501 21.543 -3.426 1.00 31.40 160 HIS A N 1
ATOM 1231 C CA . HIS A 1 160 ? -24.128 22.003 -3.658 1.00 31.22 160 HIS A CA 1
ATOM 1232 C C . HIS A 1 160 ? -24.014 23.500 -3.491 1.00 30.06 160 HIS A C 1
ATOM 1233 O O . HIS A 1 160 ? -23.107 23.995 -2.826 1.00 31.76 160 HIS A O 1
ATOM 1240 N N . LEU A 1 161 ? -24.960 24.224 -4.039 1.00 31.23 161 LEU A N 1
ATOM 1241 C CA . LEU A 1 161 ? -24.952 25.691 -3.894 1.00 31.56 161 LEU A CA 1
ATOM 1242 C C . LEU A 1 161 ? -24.929 26.077 -2.447 1.00 34.19 161 LEU A C 1
ATOM 1243 O O . LEU A 1 161 ? -24.079 26.899 -1.994 1.00 31.56 161 LEU A O 1
ATOM 1248 N N . GLN A 1 162 ? -25.851 25.538 -1.685 1.00 30.96 162 GLN A N 1
ATOM 1249 C CA . GLN A 1 162 ? -25.913 25.888 -0.263 1.00 32.38 162 GLN A CA 1
ATOM 1250 C C . GLN A 1 162 ? -24.640 25.539 0.486 1.00 32.10 162 GLN A C 1
ATOM 1251 O O . GLN A 1 162 ? -24.056 26.400 1.179 1.00 33.01 162 GLN A O 1
ATOM 1257 N N . VAL A 1 163 ? -24.196 24.289 0.343 1.00 32.37 163 VAL A N 1
ATOM 1258 C CA . VAL A 1 163 ? -23.078 23.785 1.182 1.00 33.87 163 VAL A CA 1
ATOM 1259 C C . VAL A 1 163 ? -21.779 24.473 0.752 1.00 35.73 163 VAL A C 1
ATOM 1260 O O . VAL A 1 163 ? -21.023 24.987 1.607 1.00 34.52 163 VAL A O 1
ATOM 1264 N N . ALA A 1 164 ? -21.532 24.517 -0.565 1.00 33.48 164 ALA A N 1
ATOM 1265 C CA . ALA A 1 164 ? -20.276 25.049 -1.086 1.00 34.45 164 ALA A CA 1
ATOM 1266 C C . ALA A 1 164 ? -20.185 26.565 -0.964 1.00 33.60 164 ALA A C 1
ATOM 1267 O O . ALA A 1 164 ? -19.149 27.097 -0.526 1.00 35.23 164 ALA A O 1
ATOM 1269 N N . LEU A 1 165 ? -21.213 27.309 -1.328 1.00 33.28 165 LEU A N 1
ATOM 1270 C CA . LEU A 1 165 ? -21.106 28.754 -1.141 1.00 35.15 165 LEU A CA 1
ATOM 1271 C C . LEU A 1 165 ? -21.064 29.125 0.343 1.00 36.37 165 LEU A C 1
ATOM 1272 O O . LEU A 1 165 ? -20.356 30.078 0.749 1.00 34.99 165 LEU A O 1
ATOM 1277 N N . GLY A 1 166 ? -21.754 28.345 1.171 1.00 34.97 166 GLY A N 1
ATOM 1278 C CA . GLY A 1 166 ? -21.697 28.612 2.602 1.00 37.69 166 GLY A CA 1
ATOM 1279 C C . GLY A 1 166 ? -20.296 28.407 3.156 1.00 35.48 166 GLY A C 1
ATOM 1280 O O . GLY A 1 166 ? -19.745 29.272 3.886 1.00 36.85 166 GLY A O 1
ATOM 1281 N N . HIS A 1 167 ? -19.716 27.250 2.852 1.00 35.77 167 HIS A N 1
ATOM 1282 C CA . HIS A 1 167 ? -18.428 26.933 3.378 1.00 35.63 167 HIS A CA 1
ATOM 1283 C C . HIS A 1 167 ? -17.299 27.762 2.766 1.00 35.93 167 HIS A C 1
ATOM 1284 O O . HIS A 1 167 ? -16.438 28.269 3.475 1.00 36.67 167 HIS A O 1
ATOM 1291 N N . PHE A 1 168 ? -17.261 27.885 1.449 1.00 37.12 168 PHE A N 1
ATOM 1292 C CA . PHE A 1 168 ? -16.090 28.523 0.828 1.00 38.33 168 PHE A CA 1
ATOM 1293 C C . PHE A 1 168 ? -16.145 30.040 0.878 1.00 38.34 168 PHE A C 1
ATOM 1294 O O . PHE A 1 168 ? -15.114 30.689 0.864 1.00 39.25 168 PHE A O 1
ATOM 1302 N N . LYS A 1 169 ? -17.354 30.615 0.898 1.00 38.21 169 LYS A N 1
ATOM 1303 C CA . LYS A 1 169 ? -17.550 32.059 0.787 1.00 37.42 169 LYS A CA 1
ATOM 1304 C C . LYS A 1 169 ? -18.383 32.720 1.863 1.00 37.18 169 LYS A C 1
ATOM 1305 O O . LYS A 1 169 ? -18.557 33.924 1.823 1.00 37.73 169 LYS A O 1
ATOM 1311 N N . SER A 1 170 ? -18.858 31.947 2.826 1.00 35.72 170 SER A N 1
ATOM 1312 C CA . SER A 1 170 ? -19.780 32.429 3.876 1.00 37.36 170 SER A CA 1
ATOM 1313 C C . SER A 1 170 ? -20.988 33.143 3.245 1.00 39.32 170 SER A C 1
ATOM 1314 O O . SER A 1 170 ? -21.439 34.214 3.734 1.00 38.14 170 SER A O 1
ATOM 1317 N N . TRP A 1 171 ? -21.441 32.598 2.121 1.00 39.06 171 TRP A N 1
ATOM 1318 C CA . TRP A 1 171 ? -22.476 33.214 1.318 1.00 37.29 171 TRP A CA 1
ATOM 1319 C C . TRP A 1 171 ? -23.699 32.296 1.360 1.00 38.75 171 TRP A C 1
ATOM 1320 O O . TRP A 1 171 ? -23.607 31.086 1.175 1.00 35.63 171 TRP A O 1
ATOM 1331 N N . SER A 1 172 ? -24.856 32.913 1.535 1.00 36.78 172 SER A N 1
ATOM 1332 C CA . SER A 1 172 ? -26.117 32.182 1.449 1.00 39.31 172 SER A CA 1
ATOM 1333 C C . SER A 1 172 ? -27.145 32.933 0.613 1.00 36.77 172 SER A C 1
ATOM 1334 O O . SER A 1 172 ? -27.055 34.137 0.399 1.00 35.55 172 SER A O 1
ATOM 1337 N N . VAL A 1 173 ? -28.092 32.172 0.087 1.00 35.37 173 VAL A N 1
ATOM 1338 C CA . VAL A 1 173 ? -29.181 32.764 -0.714 1.00 34.61 173 VAL A CA 1
ATOM 1339 C C . VAL A 1 173 ? -29.831 33.877 0.105 1.00 33.81 173 VAL A C 1
ATOM 1340 O O . VAL A 1 173 ? -30.173 33.685 1.296 1.00 34.86 173 VAL A O 1
ATOM 1344 N N . PRO A 1 174 ? -29.996 35.063 -0.486 1.00 35.09 174 PRO A N 1
ATOM 1345 C CA . PRO A 1 174 ? -30.509 36.185 0.282 1.00 37.90 174 PRO A CA 1
ATOM 1346 C C . PRO A 1 174 ? -31.903 35.904 0.849 1.00 38.31 174 PRO A C 1
ATOM 1347 O O . PRO A 1 174 ? -32.654 35.098 0.290 1.00 36.28 174 PRO A O 1
ATOM 1351 N N . GLU A 1 175 ? -32.173 36.518 1.983 1.00 39.63 175 GLU A N 1
ATOM 1352 C CA . GLU A 1 175 ? -33.460 36.300 2.671 1.00 43.04 175 GLU A CA 1
ATOM 1353 C C . GLU A 1 175 ? -34.587 36.961 1.878 1.00 44.09 175 GLU A C 1
ATOM 1354 O O . GLU A 1 175 ? -35.750 36.585 2.028 1.00 43.52 175 GLU A O 1
ATOM 1360 N N . SER A 1 176 ? -34.238 37.838 0.942 1.00 41.89 176 SER A N 1
ATOM 1361 C CA . SER A 1 176 ? -35.183 38.377 -0.013 1.00 44.45 176 SER A CA 1
ATOM 1362 C C . SER A 1 176 ? -35.699 37.395 -1.109 1.00 41.17 176 SER A C 1
ATOM 1363 O O . SER A 1 176 ? -36.523 37.757 -1.939 1.00 41.11 176 SER A O 1
ATOM 1366 N N . PHE A 1 177 ? -35.235 36.151 -1.090 1.00 36.66 177 PHE A N 1
ATOM 1367 C CA . PHE A 1 177 ? -35.775 35.095 -1.887 1.00 34.71 177 PHE A CA 1
ATOM 1368 C C . PHE A 1 177 ? -36.443 34.054 -0.945 1.00 33.43 177 PHE A C 1
ATOM 1369 O O . PHE A 1 177 ? -35.973 32.883 -0.823 1.00 32.10 177 PHE A O 1
ATOM 1377 N N . PRO A 1 178 ? -37.542 34.431 -0.295 1.00 35.89 178 PRO A N 1
ATOM 1378 C CA . PRO A 1 178 ? -38.147 33.461 0.677 1.00 35.09 178 PRO A CA 1
ATOM 1379 C C . PRO A 1 178 ? -38.697 32.196 0.060 1.00 32.29 178 PRO A C 1
ATOM 1380 O O . PRO A 1 178 ? -38.577 31.126 0.671 1.00 33.40 178 PRO A O 1
ATOM 1384 N N . HIS A 1 179 ? -39.240 32.250 -1.166 1.00 32.94 179 HIS A N 1
ATOM 1385 C CA . HIS A 1 179 ? -39.669 31.042 -1.810 1.00 32.41 179 HIS A CA 1
ATOM 1386 C C . HIS A 1 179 ? -38.566 30.075 -2.107 1.00 33.65 179 HIS A C 1
ATOM 1387 O O . HIS A 1 179 ? -38.751 28.868 -1.970 1.00 30.8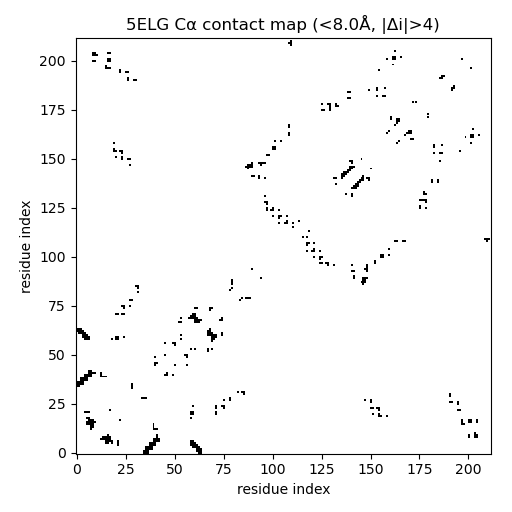3 179 HIS A O 1
ATOM 1394 N N . VAL A 1 180 ? -37.413 30.584 -2.580 1.00 32.43 180 VAL A N 1
ATOM 1395 C CA . VAL A 1 180 ? -36.287 29.731 -2.813 1.00 31.87 180 VAL A CA 1
ATOM 1396 C C . VAL A 1 180 ? -35.868 29.037 -1.511 1.00 29.91 180 VAL A C 1
ATOM 1397 O O . VAL A 1 180 ? -35.600 27.834 -1.519 1.00 30.83 180 VAL A O 1
ATOM 1401 N N . HIS A 1 181 ? -35.836 29.768 -0.419 1.00 31.17 181 HIS A N 1
ATOM 1402 C CA . HIS A 1 181 ? -35.506 29.166 0.900 1.00 33.49 181 HIS A CA 1
ATOM 1403 C C . HIS A 1 181 ? -36.485 28.040 1.253 1.00 32.36 181 HIS A C 1
ATOM 1404 O O . HIS A 1 181 ? -36.058 26.975 1.667 1.00 33.28 181 HIS A O 1
ATOM 1411 N N . ASN A 1 182 ? -37.755 28.292 1.083 1.00 31.48 182 ASN A N 1
ATOM 1412 C CA . ASN A 1 182 ? -38.810 27.295 1.425 1.00 31.15 182 ASN A CA 1
ATOM 1413 C C . ASN A 1 182 ? -38.699 26.064 0.557 1.00 33.36 182 ASN A C 1
ATOM 1414 O O . ASN A 1 182 ? -38.848 24.959 1.022 1.00 33.67 182 ASN A O 1
ATOM 1419 N N . TYR A 1 183 ? -38.451 26.279 -0.746 1.00 31.33 183 TYR A N 1
ATOM 1420 C CA . TYR A 1 183 ? -38.290 25.201 -1.723 1.00 31.61 183 TYR A CA 1
ATOM 1421 C C . TYR A 1 183 ? -37.098 24.330 -1.403 1.00 29.57 183 TYR A C 1
A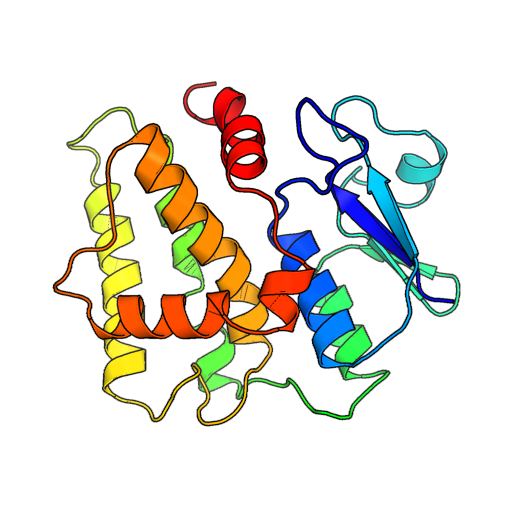TOM 1422 O O . TYR A 1 183 ? -37.215 23.125 -1.390 1.00 31.05 183 TYR A O 1
ATOM 1431 N N . MET A 1 184 ? -35.965 24.944 -1.104 1.00 30.41 184 MET A N 1
ATOM 1432 C CA . MET A 1 184 ? -34.792 24.173 -0.683 1.00 32.10 184 MET A CA 1
ATOM 1433 C C . MET A 1 184 ? -35.098 23.350 0.551 1.00 33.49 184 MET A C 1
ATOM 1434 O O . MET A 1 184 ? -34.771 22.182 0.588 1.00 32.02 184 MET A O 1
ATOM 1439 N N . LYS A 1 185 ? -35.734 23.957 1.548 1.00 33.14 185 LYS A N 1
ATOM 1440 C CA . LYS A 1 185 ? -36.102 23.155 2.730 1.00 36.95 185 LYS A CA 1
ATOM 1441 C C . LYS A 1 185 ? -37.015 21.985 2.413 1.00 36.99 185 LYS A C 1
ATOM 1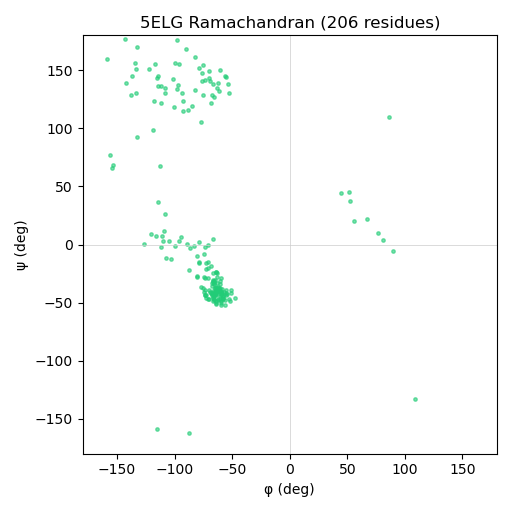442 O O . LYS A 1 185 ? -36.811 20.871 2.930 1.00 37.42 185 LYS A O 1
ATOM 1448 N N . THR A 1 186 ? -37.965 22.196 1.529 1.00 34.22 186 THR A N 1
ATOM 1449 C CA . THR A 1 186 ? -38.826 21.130 1.079 1.00 35.75 186 THR A CA 1
ATOM 1450 C C . THR A 1 186 ? -38.086 19.970 0.401 1.00 35.27 186 THR A C 1
ATOM 1451 O O . THR A 1 186 ? -38.318 18.808 0.709 1.00 35.81 186 THR A O 1
ATOM 1455 N N . LEU A 1 187 ? -37.175 20.305 -0.512 1.00 31.81 187 LEU A N 1
ATOM 1456 C CA . LEU A 1 187 ? -36.440 19.293 -1.259 1.00 32.23 187 LEU A CA 1
ATOM 1457 C C . LEU A 1 187 ? -35.525 18.514 -0.278 1.00 32.91 187 LEU A C 1
ATOM 1458 O O . LEU A 1 187 ? -35.434 17.280 -0.364 1.00 35.65 187 LEU A O 1
ATOM 1463 N N . PHE A 1 188 ? -34.880 19.217 0.650 1.00 31.26 188 PHE A N 1
ATOM 1464 C CA . PHE A 1 188 ? -33.794 18.573 1.427 1.00 34.02 188 PHE A CA 1
ATOM 1465 C C . PHE A 1 188 ? -34.396 17.700 2.511 1.00 38.48 188 PHE A C 1
ATOM 1466 O O . PHE A 1 188 ? -33.692 16.845 3.081 1.00 40.58 188 PHE A O 1
ATOM 1474 N N . SER A 1 189 ? -35.665 17.912 2.784 1.00 35.63 189 SER A N 1
ATOM 1475 C CA . SER A 1 189 ? -36.358 17.052 3.769 1.00 40.15 189 SER A CA 1
ATOM 1476 C C . SER A 1 189 ? -37.139 15.895 3.146 1.00 41.46 189 SER A C 1
ATOM 1477 O O . SER A 1 189 ? -37.748 15.108 3.856 1.00 38.62 189 SER A O 1
ATOM 1480 N N . LEU A 1 190 ? -37.078 15.717 1.823 1.00 36.89 190 LEU A N 1
ATOM 1481 C CA . LEU A 1 190 ? -37.690 14.557 1.182 1.00 38.70 190 LEU A CA 1
ATOM 1482 C C . LEU A 1 190 ? -37.006 13.311 1.714 1.00 36.89 190 LEU A C 1
ATOM 1483 O O . LEU A 1 190 ? -35.784 13.308 1.863 1.00 35.18 190 LEU A O 1
ATOM 1488 N N . ASP A 1 191 ? -37.755 12.250 2.001 1.00 37.25 191 ASP A N 1
ATOM 1489 C CA . ASP A 1 191 ? -37.160 10.988 2.437 1.00 40.63 191 ASP A CA 1
ATOM 1490 C C . ASP A 1 191 ? -36.109 10.503 1.452 1.00 37.84 191 ASP A C 1
ATOM 1491 O O . ASP A 1 191 ? -35.019 10.080 1.876 1.00 37.97 191 ASP A O 1
ATOM 1496 N N . SER A 1 192 ? -36.405 10.615 0.164 1.00 36.42 192 SER A N 1
ATOM 1497 C CA . SER A 1 192 ? -35.440 10.170 -0.876 1.00 34.72 192 SER A CA 1
ATOM 1498 C C . SER A 1 192 ? -34.136 10.982 -0.851 1.00 33.43 192 SER A C 1
ATOM 1499 O O . SER A 1 192 ? -33.031 10.402 -1.111 1.00 33.97 192 SER A O 1
ATOM 1502 N N . PHE A 1 193 ? -34.271 12.278 -0.584 1.00 35.20 193 PHE A N 1
ATOM 1503 C CA . PHE A 1 193 ? -33.112 13.161 -0.476 1.00 33.89 193 PHE A CA 1
ATOM 1504 C C . PHE A 1 193 ? -32.271 12.803 0.729 1.00 35.35 193 PHE A C 1
ATOM 1505 O O . PHE A 1 193 ? -31.058 12.637 0.623 1.00 34.62 193 PHE A O 1
ATOM 1513 N N . GLU A 1 194 ? -32.935 12.651 1.882 1.00 34.59 194 GLU A N 1
ATOM 1514 C CA . GLU A 1 194 ? -32.225 12.224 3.093 1.00 38.31 194 GLU A CA 1
ATOM 1515 C C . GLU A 1 194 ? -31.460 10.905 2.919 1.00 39.27 194 GLU A C 1
ATOM 1516 O O . GLU A 1 194 ? -30.330 10.786 3.369 1.00 39.79 194 GLU A O 1
ATOM 1522 N N . LYS A 1 195 ? -32.036 9.945 2.212 1.00 36.36 195 LYS A N 1
ATOM 1523 C CA . LYS A 1 195 ? -31.439 8.641 2.013 1.00 38.76 195 LYS A CA 1
ATOM 1524 C C . LYS A 1 195 ? -30.258 8.658 1.044 1.00 39.74 195 LYS A C 1
ATOM 1525 O O . LYS A 1 195 ? -29.363 7.869 1.158 1.00 41.95 195 LYS A O 1
ATOM 1531 N N . THR A 1 196 ? -30.257 9.583 0.102 1.00 35.46 196 THR A N 1
ATOM 1532 C CA . THR A 1 196 ? -29.298 9.597 -0.995 1.00 36.69 196 THR A CA 1
ATOM 1533 C C . THR A 1 196 ? -28.275 10.757 -0.904 1.00 37.44 196 THR A C 1
ATOM 1534 O O . THR A 1 196 ? -27.418 10.922 -1.778 1.00 37.05 196 THR A O 1
ATOM 1538 N N . LYS A 1 197 ? -28.332 11.543 0.152 1.00 38.96 197 LYS A N 1
ATOM 1539 C CA . LYS A 1 197 ? -27.504 12.726 0.168 1.00 39.88 197 LYS A CA 1
ATOM 1540 C C . LYS A 1 197 ? -26.058 12.444 0.520 1.00 38.06 197 LYS A C 1
ATOM 1541 O O . LYS A 1 197 ? -25.719 11.514 1.276 1.00 38.89 197 LYS A O 1
ATOM 1547 N N . THR A 1 198 ? -25.224 13.317 -0.008 1.00 37.04 198 THR A N 1
ATOM 1548 C CA . THR A 1 198 ? -23.788 13.333 0.290 1.00 35.45 198 THR A CA 1
ATOM 1549 C C . THR A 1 198 ? -23.584 14.081 1.593 1.00 36.47 198 THR A C 1
ATOM 1550 O O . THR A 1 198 ? -24.126 15.169 1.778 1.00 35.65 198 THR A O 1
ATOM 1554 N N . GLU A 1 199 ? -22.807 13.540 2.511 1.00 37.57 199 GLU A N 1
ATOM 1555 C CA . GLU A 1 199 ? -22.473 14.321 3.699 1.00 39.27 199 GLU A CA 1
ATOM 1556 C C . GLU A 1 199 ? -21.841 15.645 3.293 1.00 39.46 199 GLU A C 1
ATOM 1557 O O . GLU A 1 199 ? -21.042 15.694 2.346 1.00 37.86 199 GLU A O 1
ATOM 1563 N N . GLU A 1 200 ? -22.125 16.713 4.033 1.00 36.64 200 GLU A N 1
ATOM 1564 C CA . GLU A 1 200 ? -21.534 18.029 3.711 1.00 36.61 200 GLU A CA 1
ATOM 1565 C C . GLU A 1 200 ? -20.021 17.999 3.549 1.00 39.16 200 GLU A C 1
ATOM 1566 O O . GLU A 1 200 ? -19.470 18.626 2.642 1.00 37.92 200 GLU A O 1
ATOM 1572 N N . LYS A 1 201 ? -19.349 17.263 4.421 1.00 37.32 201 LYS A N 1
ATOM 1573 C CA . LYS A 1 201 ? -17.891 17.236 4.402 1.00 39.11 201 LYS A CA 1
ATOM 1574 C C . LYS A 1 201 ? -17.345 16.668 3.104 1.00 38.27 201 LYS A C 1
ATOM 1575 O O . LYS A 1 201 ? -16.244 17.022 2.741 1.00 37.81 201 LYS A O 1
ATOM 1581 N N . TYR A 1 202 ? -18.132 15.851 2.406 1.00 37.46 202 TYR A N 1
ATOM 1582 C CA . TYR A 1 202 ? -17.748 15.312 1.099 1.00 38.24 202 TYR A CA 1
ATOM 1583 C C . TYR A 1 202 ? -18.111 16.217 -0.068 1.00 36.99 202 TYR A C 1
ATOM 1584 O O . TYR A 1 202 ? -17.495 16.114 -1.138 1.00 36.32 202 TYR A O 1
ATOM 1593 N N . VAL A 1 203 ? -19.074 17.124 0.108 1.00 34.65 203 VAL A N 1
ATOM 1594 C CA . VAL A 1 203 ? -19.285 18.204 -0.893 1.00 33.38 203 VAL A CA 1
ATOM 1595 C C . VAL A 1 203 ? -18.070 19.123 -0.796 1.00 34.09 203 VAL A C 1
ATOM 1596 O O . VAL A 1 203 ? -17.492 19.538 -1.816 1.00 34.47 203 VAL A O 1
ATOM 1600 N N . ILE A 1 204 ? -17.648 19.397 0.439 1.00 33.71 204 ILE A N 1
ATOM 1601 C CA . ILE A 1 204 ? -16.443 20.258 0.688 1.00 35.24 204 ILE A CA 1
ATOM 1602 C C . ILE A 1 204 ? -15.191 19.606 0.143 1.00 36.03 204 ILE A C 1
ATOM 1603 O O . ILE A 1 204 ? -14.417 20.245 -0.604 1.00 37.63 204 ILE A O 1
ATOM 1608 N N . SER A 1 205 ? -14.961 18.330 0.436 1.00 36.94 205 SER A N 1
ATOM 1609 C CA . SER A 1 205 ? -13.726 17.681 -0.062 1.00 38.07 205 SER A CA 1
ATOM 1610 C C . SER A 1 205 ? -13.721 17.546 -1.595 1.00 37.27 205 SER A C 1
ATOM 1611 O O . SER A 1 205 ? -12.649 17.555 -2.229 1.00 37.73 205 SER A O 1
ATOM 1614 N N . GLY A 1 206 ? -14.910 17.378 -2.152 1.00 37.21 206 GLY A N 1
ATOM 1615 C CA . GLY A 1 206 ? -15.099 17.260 -3.601 1.00 37.06 206 GLY A CA 1
ATOM 1616 C C . GLY A 1 206 ? -14.736 18.591 -4.271 1.00 38.08 206 GLY A C 1
ATOM 1617 O O . GLY A 1 206 ? -14.006 18.635 -5.232 1.00 38.74 206 GLY A O 1
ATOM 1618 N N . TRP A 1 207 ? -15.203 19.694 -3.726 1.00 34.15 207 TRP A N 1
ATOM 1619 C CA . TRP A 1 207 ? -14.919 21.002 -4.323 1.00 34.91 207 TRP A CA 1
ATOM 1620 C C . TRP A 1 207 ? -13.564 21.607 -4.016 1.00 34.32 207 TRP A C 1
ATOM 1621 O O . TRP A 1 207 ? -13.062 22.452 -4.781 1.00 36.98 207 TRP A O 1
ATOM 1632 N N . ALA A 1 208 ? -12.979 21.257 -2.881 1.00 36.14 208 ALA A N 1
ATOM 1633 C CA . ALA A 1 208 ? -11.804 21.973 -2.406 1.00 35.67 208 ALA A CA 1
ATOM 1634 C C . ALA A 1 208 ? -10.653 22.080 -3.463 1.00 38.24 208 ALA A C 1
ATOM 1635 O O . ALA A 1 208 ? -10.086 23.162 -3.626 1.00 39.90 208 ALA A O 1
ATOM 1637 N N . PRO A 1 209 ? -10.313 20.979 -4.121 1.00 40.28 209 PRO A N 1
ATOM 1638 C CA . PRO A 1 209 ? -9.255 21.054 -5.133 1.00 43.24 209 PRO A CA 1
ATOM 1639 C C . PRO A 1 209 ? -9.676 21.728 -6.429 1.00 44.12 209 PRO A C 1
ATOM 1640 O O . PRO A 1 209 ? -8.801 21.992 -7.270 1.00 43.92 209 PRO A O 1
ATOM 1644 N N . LYS A 1 210 ? -10.964 22.026 -6.570 1.00 42.69 210 LYS A N 1
ATOM 1645 C CA . LYS A 1 210 ? -11.512 22.666 -7.766 1.00 43.94 210 LYS A CA 1
ATOM 1646 C C . LYS A 1 210 ? -11.838 24.147 -7.644 1.00 43.16 210 LYS A C 1
ATOM 1647 O O . LYS A 1 210 ? -12.057 24.827 -8.636 1.00 42.58 210 LYS A O 1
ATOM 1653 N N . VAL A 1 211 ? -11.847 24.691 -6.434 1.00 40.65 211 VAL A N 1
ATOM 1654 C CA . VAL A 1 211 ? -12.204 26.061 -6.272 1.00 42.98 211 VAL A CA 1
ATOM 1655 C C . VAL A 1 211 ? -11.192 27.061 -6.877 1.00 49.43 211 VAL A C 1
ATOM 1656 O O . VAL A 1 211 ? -11.562 28.127 -7.362 1.00 46.50 211 VAL A O 1
ATOM 1660 N N . ASN A 1 212 ? -9.933 26.715 -6.847 1.00 48.74 212 ASN A N 1
ATOM 1661 C CA . ASN A 1 212 ? -8.911 27.680 -7.222 1.00 57.89 212 ASN A CA 1
ATOM 1662 C C . ASN A 1 212 ? -7.765 26.881 -7.688 1.00 58.57 212 ASN A C 1
ATOM 1663 O O . ASN A 1 212 ? -6.734 26.879 -7.039 1.00 59.53 212 ASN A O 1
ATOM 1668 N N . PRO A 1 213 ? -7.969 26.165 -8.812 1.00 63.28 213 PRO A N 1
ATOM 1669 C CA . PRO A 1 213 ? -7.233 24.968 -9.192 1.00 73.24 213 PRO A CA 1
ATOM 1670 C C . PRO A 1 213 ? -5.826 24.801 -8.577 1.00 75.19 213 PRO A C 1
ATOM 1671 O O . PRO A 1 213 ? -4.826 25.207 -9.159 1.00 69.33 213 PRO A O 1
#

Sequence (212 aa):
ALEICVKAAVGAPDHLGDCPFSQRALLTLEEKSLTYKIHLINLSDKPQWFLDISPQQGKVPVLKIDDKWVTDSDVIVGILEEKKYPDPPLKTPAEFASVGSNIFGTFGTFLKSKDSNDGSEHALLVELEALENHLKSHDGPFIAGERVSAVDLSLAPKLYHLQVALGHFKSWSVPESFPHVHNYMKTLFSLDSFEKTKTEEKYVISGWAPKVNP

Organism: Arabidopsis thaliana (NCBI:txid3702)

Secondary structure (DSSP, 8-state):
-EEEEEEEETTEEEEE---HHHHHHHHHHHHTT--EEEEEE-TTS--HHHHHH-TT--S-EEEETTEEEE-HHHHHHHHHHH--SS--PPPGGGTTTTTTHHHHHHHHHT---TTSSHHHHHHHHHHHHHHHHHHS--SBTTBSS--HHHHHHHHHHHHIIIIIHHHH-----TT-HHHHHHHHHHHTSHHHHHHPPPHHHHHHHHTTTS--